Protein AF-A0A2X2IQS7-F1 (afdb_monomer_lite)

Organism: Shigella dysenteriae (NCBI:txid622)

Foldseek 3Di:
DFDLVVLLVVLVVCVVVVAAAEDAFEEDEPQFDADVPRPTTHYLVCLVVSVVSSVPRHRYDHQYYEYPQQWDQDPVVLDIDGTVSVVSRLVSQVVCVVVVHHHNASEHEDPDAPVCVVVCVVSVGDHYDDDCNCQPLGPSCPVVPGPRGHNDDDDWDFDDDDPFKTKTADPPDDPPSPQFKDWDADPVVRDTDIWTWDDDDPPDDCRITIIHGDDD

Sequence (216 aa):
MFTLDKAREVSAAAVKAGRIQSVLLKVYSDDDFLYPGQESGFALKVLPEIVAEIQNLPRLHLAGLTHFPCLLWDEAAGKVLPTPNLHSLVQARDQLAKSGIAIEQLNAPSATSCTSLPLLAQYGVTHAEPGHALTGTIPANQQGDQPERIAMLWLSEISHHFRGDSYCYGGGYYRRGHAQHALVFTPENQKITETNLKTVDDSSIDYTLRWQASFR

Radius of gyration: 23.26 Å; chains: 1; bounding box: 55×35×66 Å

Structure (mmCIF, N/CA/C/O backbone):
data_AF-A0A2X2IQS7-F1
#
_entry.id   AF-A0A2X2IQS7-F1
#
loop_
_atom_site.group_PDB
_atom_site.id
_atom_site.type_symbol
_atom_site.label_atom_id
_atom_site.label_alt_id
_atom_site.label_comp_id
_atom_site.label_asym_id
_atom_site.label_entity_id
_atom_site.label_seq_id
_atom_site.pdbx_PDB_ins_code
_atom_site.Cartn_x
_atom_site.Cartn_y
_atom_site.Cartn_z
_atom_site.occupancy
_atom_site.B_iso_or_equiv
_atom_site.auth_seq_id
_atom_site.auth_comp_id
_atom_site.auth_asym_id
_atom_site.auth_atom_id
_atom_site.pdbx_PDB_model_num
ATOM 1 N N . MET A 1 1 ? -5.939 -7.578 12.664 1.00 95.62 1 MET A N 1
ATOM 2 C CA . MET A 1 1 ? -6.922 -8.676 12.724 1.00 95.62 1 MET A CA 1
ATOM 3 C C . MET A 1 1 ? -7.964 -8.454 11.657 1.00 95.62 1 MET A C 1
ATOM 5 O O . MET A 1 1 ? -8.395 -7.318 11.485 1.00 95.62 1 MET A O 1
ATOM 9 N N . PHE A 1 2 ? -8.313 -9.518 10.933 1.00 97.94 2 PHE A N 1
ATOM 10 C CA . PHE A 1 2 ? -9.314 -9.481 9.859 1.00 97.94 2 PHE A CA 1
ATOM 11 C C . PHE A 1 2 ? -10.606 -10.217 10.235 1.00 97.94 2 PHE A C 1
ATOM 13 O O . PHE A 1 2 ? -11.627 -10.000 9.599 1.00 97.94 2 PHE A O 1
ATOM 20 N N . THR A 1 3 ? -10.567 -11.082 11.255 1.00 98.56 3 THR A N 1
ATOM 21 C CA . THR A 1 3 ? -11.715 -11.854 11.749 1.00 98.56 3 THR A CA 1
ATOM 22 C C . THR A 1 3 ? -11.665 -11.976 13.274 1.00 98.56 3 THR A C 1
ATOM 24 O O . THR A 1 3 ? -10.589 -11.861 13.875 1.00 98.56 3 THR A O 1
ATOM 27 N N . LEU A 1 4 ? -12.819 -12.223 13.907 1.00 98.62 4 LEU A N 1
ATOM 28 C CA . LEU A 1 4 ? -12.891 -12.491 15.350 1.00 98.62 4 LEU A CA 1
ATOM 29 C C . LEU A 1 4 ? -12.237 -13.824 15.722 1.00 98.62 4 LEU A C 1
ATOM 31 O O . LEU A 1 4 ? -11.594 -13.908 16.763 1.00 98.62 4 LEU A O 1
ATOM 35 N N . ASP A 1 5 ? -12.323 -14.842 14.866 1.00 98.62 5 ASP A N 1
ATOM 36 C CA . ASP A 1 5 ? -11.678 -16.133 15.131 1.00 98.62 5 ASP A CA 1
ATOM 37 C C . ASP A 1 5 ? -10.160 -15.989 15.229 1.00 98.62 5 ASP A C 1
ATOM 39 O O . ASP A 1 5 ? -9.553 -16.471 16.185 1.00 98.62 5 ASP A O 1
ATOM 43 N N . LYS A 1 6 ? -9.544 -15.203 14.334 1.00 98.69 6 LYS A N 1
ATOM 44 C CA . LYS A 1 6 ? -8.111 -14.911 14.440 1.00 98.69 6 LYS A CA 1
ATOM 45 C C . LYS A 1 6 ? -7.781 -14.130 15.713 1.00 98.69 6 LYS A C 1
ATOM 47 O O . LYS A 1 6 ? -6.750 -14.380 16.330 1.00 98.69 6 LYS A O 1
ATOM 52 N N . ALA A 1 7 ? -8.648 -13.206 16.131 1.00 98.75 7 ALA A N 1
ATOM 53 C CA . ALA A 1 7 ? -8.461 -12.495 17.392 1.00 98.75 7 ALA A CA 1
ATOM 54 C C . ALA A 1 7 ? -8.532 -13.443 18.604 1.00 98.75 7 ALA A C 1
ATOM 56 O O . ALA A 1 7 ? -7.692 -13.344 19.496 1.00 98.75 7 ALA A O 1
ATOM 57 N N . ARG A 1 8 ? -9.460 -14.411 18.613 1.00 98.75 8 ARG A N 1
ATOM 58 C CA . ARG A 1 8 ? -9.562 -15.454 19.652 1.00 98.75 8 ARG A CA 1
ATOM 59 C C . ARG A 1 8 ? -8.312 -16.330 19.710 1.00 98.75 8 ARG A C 1
ATOM 61 O O . ARG A 1 8 ? -7.809 -16.586 20.801 1.00 98.75 8 ARG A O 1
ATOM 68 N N . GLU A 1 9 ? -7.768 -16.735 18.562 1.00 98.81 9 GLU A N 1
ATOM 69 C CA . GLU A 1 9 ? -6.502 -17.480 18.503 1.00 98.81 9 GLU A CA 1
ATOM 70 C C . GLU A 1 9 ? -5.340 -16.686 19.120 1.00 98.81 9 GLU A C 1
ATOM 72 O O . GLU A 1 9 ? -4.581 -17.214 19.935 1.00 98.81 9 GLU A O 1
ATOM 77 N N . VAL A 1 10 ? -5.219 -15.400 18.769 1.00 98.75 10 VAL A N 1
ATOM 78 C CA . VAL A 1 10 ? -4.169 -14.521 19.306 1.00 98.75 10 VAL A CA 1
ATOM 79 C C . VAL A 1 10 ? -4.360 -14.288 20.803 1.00 98.75 10 VAL A C 1
ATOM 81 O O . VAL A 1 10 ? -3.386 -14.331 21.550 1.00 98.75 10 VAL A O 1
ATOM 84 N N . SER A 1 11 ? -5.600 -14.105 21.258 1.00 98.88 11 SER A N 1
ATOM 85 C CA . SER A 1 11 ? -5.942 -13.999 22.680 1.00 98.88 11 SER A CA 1
ATOM 86 C C . SER A 1 11 ? -5.515 -15.255 23.445 1.00 98.88 11 SER A C 1
ATOM 88 O O . SER A 1 11 ? -4.790 -15.155 24.435 1.00 98.88 11 SER A O 1
ATOM 90 N N . ALA A 1 12 ? -5.861 -16.448 22.950 1.00 98.81 12 ALA A N 1
ATOM 91 C CA . ALA A 1 12 ? -5.471 -17.715 23.566 1.00 98.81 12 ALA A CA 1
ATOM 92 C C . ALA A 1 12 ? -3.942 -17.888 23.627 1.00 98.81 12 ALA A C 1
ATOM 94 O O . ALA A 1 12 ? -3.397 -18.297 24.658 1.00 98.81 12 ALA A O 1
ATOM 95 N N . ALA A 1 13 ? -3.232 -17.526 22.554 1.00 98.81 13 ALA A N 1
ATOM 96 C CA . ALA A 1 13 ? -1.772 -17.548 22.524 1.00 98.81 13 ALA A CA 1
ATOM 97 C C . ALA A 1 13 ? -1.157 -16.550 23.524 1.00 98.81 13 ALA A C 1
ATOM 99 O O . ALA A 1 13 ? -0.227 -16.905 24.251 1.00 98.81 13 ALA A O 1
ATOM 100 N N . ALA A 1 14 ? -1.700 -15.333 23.613 1.00 98.81 14 ALA A N 1
ATOM 101 C CA . ALA A 1 14 ? -1.258 -14.302 24.550 1.00 98.81 14 ALA A CA 1
ATOM 102 C C . ALA A 1 14 ? -1.483 -14.721 26.012 1.00 98.81 14 ALA A C 1
ATOM 104 O O . ALA A 1 14 ? -0.590 -14.552 26.844 1.00 98.81 14 ALA A O 1
ATOM 105 N N . VAL A 1 15 ? -2.623 -15.356 26.312 1.00 98.81 15 VAL A N 1
ATOM 106 C CA . VAL A 1 15 ? -2.909 -15.967 27.621 1.00 98.81 15 VAL A CA 1
ATOM 107 C C . VAL A 1 15 ? -1.868 -17.028 27.963 1.00 98.81 15 VAL A C 1
ATOM 109 O O . VAL A 1 15 ? -1.257 -16.949 29.028 1.00 98.81 15 VAL A O 1
ATOM 112 N N . LYS A 1 16 ? -1.610 -17.979 27.056 1.00 98.75 16 LYS A N 1
ATOM 113 C CA . LYS A 1 16 ? -0.620 -19.046 27.272 1.00 98.75 16 LYS A CA 1
ATOM 114 C C . LYS A 1 16 ? 0.795 -18.496 27.483 1.00 98.75 16 LYS A C 1
ATOM 116 O O . LYS A 1 16 ? 1.552 -19.049 28.274 1.00 98.75 16 LYS A O 1
ATOM 121 N N . ALA A 1 17 ? 1.145 -17.416 26.789 1.00 98.69 17 ALA A N 1
ATOM 122 C CA . ALA A 1 17 ? 2.445 -16.761 26.902 1.00 98.69 17 ALA A CA 1
ATOM 123 C C . ALA A 1 17 ? 2.551 -15.785 28.091 1.00 98.69 17 ALA A C 1
ATOM 125 O O . ALA A 1 17 ? 3.628 -15.242 28.326 1.00 98.69 17 ALA A O 1
ATOM 126 N N . GLY A 1 18 ? 1.457 -15.518 28.815 1.00 98.50 18 GLY A N 1
ATOM 127 C CA . GLY A 1 18 ? 1.433 -14.540 29.905 1.00 98.50 18 GLY A CA 1
ATOM 128 C C . GLY A 1 18 ? 1.670 -13.093 29.448 1.00 98.50 18 GLY A C 1
ATOM 129 O O . GLY A 1 18 ? 2.214 -12.295 30.208 1.00 98.50 18 GLY A O 1
ATOM 130 N N . ARG A 1 19 ? 1.292 -12.742 28.211 1.00 98.62 19 ARG A N 1
ATOM 131 C CA . ARG A 1 19 ? 1.508 -11.410 27.609 1.00 98.62 19 ARG A CA 1
ATOM 132 C C . ARG A 1 19 ? 0.183 -10.721 27.311 1.00 98.62 19 ARG A C 1
ATOM 134 O O . ARG A 1 19 ? -0.836 -11.387 27.212 1.00 98.62 19 ARG A O 1
ATOM 141 N N . ILE A 1 20 ? 0.205 -9.400 27.137 1.00 98.75 20 ILE A N 1
ATOM 142 C CA . ILE A 1 20 ? -0.883 -8.650 26.494 1.00 98.75 20 ILE A CA 1
ATOM 143 C C . ILE A 1 20 ? -0.424 -8.317 25.075 1.00 98.75 20 ILE A C 1
ATOM 145 O O . ILE A 1 20 ? 0.673 -7.786 24.899 1.00 98.75 20 ILE A O 1
ATOM 149 N N . GLN A 1 21 ? -1.232 -8.655 24.073 1.00 98.81 21 GLN A N 1
ATOM 150 C CA . GLN A 1 21 ? -0.926 -8.399 22.669 1.00 98.81 21 GLN A CA 1
ATOM 151 C C . GLN A 1 21 ? -1.740 -7.211 22.157 1.00 98.81 21 GLN A C 1
ATOM 153 O O . GLN A 1 21 ? -2.967 -7.279 22.072 1.00 98.81 21 GLN A O 1
ATOM 158 N N . SER A 1 22 ? -1.046 -6.147 21.755 1.00 98.75 22 SER A N 1
ATOM 159 C CA . SER A 1 22 ? -1.656 -5.048 21.007 1.00 98.75 22 SER A CA 1
ATOM 160 C C . SER A 1 22 ? -2.063 -5.514 19.612 1.00 98.75 22 SER A C 1
ATOM 162 O O . SER A 1 22 ? -1.281 -6.172 18.920 1.00 98.75 22 SER A O 1
ATOM 164 N N . VAL A 1 23 ? -3.277 -5.175 19.187 1.00 98.75 23 VAL A N 1
ATOM 165 C CA . VAL A 1 23 ? -3.817 -5.530 17.873 1.00 98.75 23 VAL A CA 1
ATOM 166 C C . VAL A 1 23 ? -4.381 -4.305 17.165 1.00 98.75 23 VAL A C 1
ATOM 168 O O . VAL A 1 23 ? -4.954 -3.416 17.793 1.00 98.75 23 VAL A O 1
ATOM 171 N N . LEU A 1 24 ? -4.244 -4.291 15.839 1.00 98.88 24 LEU A N 1
ATOM 172 C CA . LEU A 1 24 ? -4.975 -3.381 14.960 1.00 98.88 24 LEU A CA 1
ATOM 173 C C . LEU A 1 24 ? -6.136 -4.121 14.301 1.00 98.88 24 LEU A C 1
ATOM 175 O O . LEU A 1 24 ? -6.014 -5.317 14.014 1.00 98.88 24 LEU A O 1
ATOM 179 N N . LEU A 1 25 ? -7.231 -3.430 14.005 1.00 98.81 25 LEU A N 1
ATOM 180 C CA . LEU A 1 25 ? -8.319 -3.962 13.182 1.00 98.81 25 LEU A CA 1
ATOM 181 C C . LEU A 1 25 ? -8.191 -3.426 11.758 1.00 98.81 25 LEU A C 1
ATOM 183 O O . LEU A 1 25 ? -7.969 -2.232 11.566 1.00 98.81 25 LEU A O 1
ATOM 187 N N . LYS A 1 26 ? -8.326 -4.308 10.762 1.00 98.81 26 LYS A N 1
ATOM 188 C CA . LYS A 1 26 ? -8.484 -3.864 9.374 1.00 98.81 26 LYS A CA 1
ATOM 189 C C . LYS A 1 26 ? -9.956 -3.591 9.128 1.00 98.81 26 LYS A C 1
ATOM 191 O O . LYS A 1 26 ? -10.778 -4.455 9.429 1.00 98.81 26 LYS A O 1
ATOM 196 N N . VAL A 1 27 ? -10.270 -2.417 8.604 1.00 98.75 27 VAL A N 1
ATOM 197 C CA . VAL A 1 27 ? -11.644 -1.997 8.301 1.00 98.75 27 VAL A CA 1
ATOM 198 C C . VAL A 1 27 ? -11.833 -1.860 6.799 1.00 98.75 27 VAL A C 1
ATOM 200 O O . VAL A 1 27 ? -10.848 -1.729 6.081 1.00 98.75 27 VAL A O 1
ATOM 203 N N . TYR A 1 28 ? -13.076 -1.900 6.331 1.00 98.75 28 TYR A N 1
ATOM 204 C CA . TYR A 1 28 ? -13.417 -1.528 4.959 1.00 98.75 28 TYR A CA 1
ATOM 205 C C . TYR A 1 28 ? -14.852 -0.991 4.854 1.00 98.75 28 TYR A C 1
ATOM 207 O O . TYR A 1 28 ? -15.696 -1.260 5.717 1.00 98.75 28 TYR A O 1
ATOM 215 N N . SER A 1 29 ? -15.127 -0.262 3.778 1.00 98.25 29 SER A N 1
ATOM 216 C CA . SER A 1 29 ? -16.464 0.090 3.291 1.00 98.25 29 SER A CA 1
ATOM 217 C C . SER A 1 29 ? -16.674 -0.417 1.855 1.00 98.25 29 SER A C 1
ATOM 219 O O . SER A 1 29 ? -15.727 -0.872 1.213 1.00 98.25 29 SER A O 1
ATOM 221 N N . ASP A 1 30 ? -17.913 -0.377 1.360 1.00 97.00 30 ASP A N 1
ATOM 222 C CA . ASP A 1 30 ? -18.266 -0.921 0.038 1.00 97.00 30 ASP A CA 1
ATOM 223 C C . ASP A 1 30 ? -17.680 -0.092 -1.130 1.00 97.00 30 ASP A C 1
ATOM 225 O O . ASP A 1 30 ? -17.485 -0.629 -2.218 1.00 97.00 30 ASP A O 1
ATOM 229 N N . ASP A 1 31 ? -17.346 1.183 -0.894 1.00 96.88 31 ASP A N 1
ATOM 230 C CA . ASP A 1 31 ? -16.778 2.104 -1.895 1.00 96.88 31 ASP A CA 1
ATOM 231 C C . ASP A 1 31 ? -15.233 2.110 -1.904 1.00 96.88 31 ASP A C 1
ATOM 233 O O . ASP A 1 31 ? -14.602 2.843 -2.673 1.00 96.88 31 ASP A O 1
ATOM 237 N N . ASP A 1 32 ? -14.603 1.310 -1.038 1.00 98.69 32 ASP A N 1
ATOM 238 C CA . ASP A 1 32 ? -13.149 1.226 -0.932 1.00 98.69 32 ASP A CA 1
ATOM 239 C C . ASP A 1 32 ? -12.516 0.509 -2.131 1.00 98.69 32 ASP A C 1
ATOM 241 O O . ASP A 1 32 ? -13.073 -0.405 -2.742 1.00 98.69 32 ASP A O 1
ATOM 245 N N . PHE A 1 33 ? -11.260 0.850 -2.420 1.00 98.44 33 PHE A N 1
ATOM 246 C CA . PHE A 1 33 ? -10.458 0.088 -3.366 1.00 98.44 33 PHE A CA 1
ATOM 247 C C . PHE A 1 33 ? -10.012 -1.228 -2.724 1.00 98.44 33 PHE A C 1
ATOM 249 O O . PHE A 1 33 ? -9.114 -1.252 -1.879 1.00 98.44 33 PHE A O 1
ATOM 256 N N . LEU A 1 34 ? -10.630 -2.330 -3.148 1.00 97.94 34 LEU A N 1
ATOM 257 C CA . LEU A 1 34 ? -10.315 -3.688 -2.704 1.00 97.94 34 LEU A CA 1
ATOM 258 C C . LEU A 1 34 ? -9.691 -4.476 -3.860 1.00 97.94 34 LEU A C 1
ATOM 260 O O . LEU A 1 34 ? -10.375 -4.910 -4.784 1.00 97.94 34 LEU A O 1
ATOM 264 N N . TYR A 1 35 ? -8.366 -4.627 -3.836 1.00 96.12 35 TYR A N 1
ATOM 265 C CA . TYR A 1 35 ? -7.652 -5.381 -4.867 1.00 96.12 35 TYR A CA 1
ATOM 266 C C . TYR A 1 35 ? -7.779 -6.897 -4.670 1.00 96.12 35 TYR A C 1
ATOM 268 O O . TYR A 1 35 ? -7.860 -7.342 -3.524 1.00 96.12 35 TYR A O 1
ATOM 276 N N . PRO A 1 36 ? -7.674 -7.692 -5.756 1.00 97.62 36 PRO A N 1
ATOM 277 C CA . PRO A 1 36 ? -7.588 -9.144 -5.663 1.00 97.62 36 PRO A CA 1
ATOM 278 C C . PRO A 1 36 ? -6.509 -9.611 -4.682 1.00 97.62 36 PRO A C 1
ATOM 280 O O . PRO A 1 36 ? -5.345 -9.215 -4.787 1.00 97.62 36 PRO A O 1
ATOM 283 N N . GLY A 1 37 ? -6.904 -10.459 -3.732 1.00 96.94 37 GLY A N 1
ATOM 284 C CA . GLY A 1 37 ? -6.051 -10.971 -2.657 1.00 96.94 37 GLY A CA 1
ATOM 285 C C . GLY A 1 37 ? -5.966 -10.059 -1.428 1.00 96.94 37 GLY A C 1
ATOM 286 O O . GLY A 1 37 ? -5.210 -10.355 -0.502 1.00 96.94 37 GLY A O 1
ATOM 287 N N . GLN A 1 38 ? -6.712 -8.951 -1.400 1.00 97.00 38 GLN A N 1
ATOM 288 C CA . GLN A 1 38 ? -6.728 -7.983 -0.299 1.00 97.00 38 GLN A CA 1
ATOM 289 C C . GLN A 1 38 ? -8.130 -7.750 0.285 1.00 97.00 38 GLN A C 1
ATOM 291 O O . GLN A 1 38 ? -8.254 -6.988 1.251 1.00 97.00 38 GLN A O 1
ATOM 296 N N . GLU A 1 39 ? -9.156 -8.433 -0.231 1.00 97.94 39 GLU A N 1
ATOM 297 C CA . GLU A 1 39 ? -10.549 -8.411 0.226 1.00 97.94 39 GLU A CA 1
ATOM 298 C C . GLU A 1 39 ? -10.654 -8.971 1.652 1.00 97.94 39 GLU A C 1
ATOM 300 O O . GLU A 1 39 ? -10.711 -10.178 1.885 1.00 97.94 39 GLU A O 1
ATOM 305 N N . SER A 1 40 ? -10.578 -8.089 2.648 1.00 98.00 40 SER A N 1
ATOM 306 C CA . SER A 1 40 ? -10.400 -8.495 4.044 1.00 98.00 40 SER A CA 1
ATOM 307 C C . SER A 1 40 ? -10.696 -7.362 5.018 1.00 98.00 40 SER A C 1
ATOM 309 O O . SER A 1 40 ? -10.576 -6.186 4.680 1.00 98.00 40 SER A O 1
ATOM 311 N N . GLY A 1 41 ? -10.987 -7.734 6.263 1.00 98.31 41 GLY A N 1
ATOM 312 C CA . GLY A 1 41 ? -11.257 -6.803 7.352 1.00 98.31 41 GLY A CA 1
ATOM 313 C C . GLY A 1 41 ? -12.702 -6.873 7.826 1.00 98.31 41 GLY A C 1
ATOM 314 O O . GLY A 1 41 ? -13.465 -7.758 7.441 1.00 98.31 41 GLY A O 1
ATOM 315 N N . PHE A 1 42 ? -13.066 -5.924 8.677 1.00 98.75 42 PHE A N 1
ATOM 316 C CA . PHE A 1 42 ? -14.409 -5.768 9.213 1.00 98.75 42 PHE A CA 1
ATOM 317 C C . PHE A 1 42 ? -15.123 -4.628 8.494 1.00 98.75 42 PHE A C 1
ATOM 319 O O . PHE A 1 42 ? -14.574 -3.533 8.367 1.00 98.75 42 PHE A O 1
ATOM 326 N N . ALA A 1 43 ? -16.353 -4.878 8.046 1.00 98.44 43 ALA A N 1
ATOM 327 C CA . ALA A 1 43 ? -17.159 -3.835 7.432 1.00 98.44 43 ALA A CA 1
ATOM 328 C C . ALA A 1 43 ? -17.446 -2.733 8.458 1.00 98.44 43 ALA A C 1
ATOM 330 O O . ALA A 1 43 ? -17.817 -3.022 9.598 1.00 98.44 43 ALA A O 1
ATOM 331 N N . LEU A 1 44 ? -17.337 -1.473 8.042 1.00 97.88 44 LEU A N 1
ATOM 332 C CA . LEU A 1 44 ? -17.494 -0.317 8.925 1.00 97.88 44 LEU A CA 1
ATOM 333 C C . LEU A 1 44 ? -18.832 -0.318 9.687 1.00 97.88 44 LEU A C 1
ATOM 335 O O . LEU A 1 44 ? -18.891 0.024 10.865 1.00 97.88 44 LEU A O 1
ATOM 339 N N . LYS A 1 45 ? -19.897 -0.795 9.032 1.00 97.25 45 LYS A N 1
ATOM 340 C CA . LYS A 1 45 ? -21.253 -0.909 9.593 1.00 97.25 45 LYS A CA 1
ATOM 341 C C . LYS A 1 45 ? -21.377 -1.819 10.821 1.00 97.25 45 LYS A C 1
ATOM 343 O O . LYS A 1 45 ? -22.326 -1.636 11.569 1.00 97.25 45 LYS A O 1
ATOM 348 N N . VAL A 1 46 ? -20.457 -2.770 11.018 1.00 97.31 46 VAL A N 1
ATOM 349 C CA . VAL A 1 46 ? -20.444 -3.681 12.184 1.00 97.31 46 VAL A CA 1
ATOM 350 C C . VAL A 1 46 ? -19.256 -3.433 13.119 1.00 97.31 46 VAL A C 1
ATOM 352 O O . VAL A 1 46 ? -18.949 -4.239 13.995 1.00 97.31 46 VAL A O 1
ATOM 355 N N . LEU A 1 47 ? -18.508 -2.347 12.907 1.00 98.00 47 LEU A N 1
ATOM 356 C CA . LEU A 1 47 ? -17.305 -2.068 13.684 1.00 98.00 47 LEU A CA 1
ATOM 357 C C . LEU A 1 47 ? -17.565 -1.949 15.202 1.00 98.00 47 LEU A C 1
ATOM 359 O O . LEU A 1 47 ? -16.743 -2.476 15.956 1.00 98.00 47 LEU A O 1
ATOM 363 N N . PRO A 1 48 ? -18.662 -1.322 15.683 1.00 97.12 48 PRO A N 1
ATOM 364 C CA . PRO A 1 48 ? -18.945 -1.246 17.117 1.00 97.12 48 PRO A CA 1
ATOM 365 C C . PRO A 1 48 ? -19.080 -2.620 17.782 1.00 97.12 48 PRO A C 1
ATOM 367 O O . PRO A 1 48 ? -18.489 -2.845 18.838 1.00 97.12 48 PRO A O 1
ATOM 370 N N . GLU A 1 49 ? -19.800 -3.556 17.155 1.00 97.94 49 GLU A N 1
ATOM 371 C CA . GLU A 1 49 ? -19.976 -4.915 17.673 1.00 97.94 49 GLU A CA 1
ATOM 372 C C . GLU A 1 49 ? -18.641 -5.664 17.714 1.00 97.94 49 GLU A C 1
ATOM 374 O O . GLU A 1 49 ? -18.306 -6.307 18.709 1.00 97.94 49 GLU A O 1
ATOM 379 N N . ILE A 1 50 ? -17.840 -5.531 16.654 1.00 98.44 50 ILE A N 1
ATOM 380 C CA . ILE A 1 50 ? -16.515 -6.152 16.583 1.00 98.44 50 ILE A CA 1
ATOM 381 C C . ILE A 1 50 ? -15.595 -5.613 17.677 1.00 98.44 50 ILE A C 1
ATOM 383 O O . ILE A 1 50 ? -14.888 -6.386 18.321 1.00 98.44 50 ILE A O 1
ATOM 387 N N . VAL A 1 51 ? -15.583 -4.302 17.910 1.00 98.31 51 VAL A N 1
ATOM 388 C CA . VAL A 1 51 ? -14.731 -3.706 18.943 1.00 98.31 51 VAL A CA 1
ATOM 389 C C . VAL A 1 51 ? -15.137 -4.171 20.341 1.00 98.31 51 VAL A C 1
ATOM 391 O O . VAL A 1 51 ? -14.252 -4.506 21.130 1.00 98.31 51 VAL A O 1
ATOM 394 N N . ALA A 1 52 ? -16.438 -4.277 20.628 1.00 98.00 52 ALA A N 1
ATOM 395 C CA . ALA A 1 52 ? -16.923 -4.813 21.899 1.00 98.00 52 ALA A CA 1
ATOM 396 C C . ALA A 1 52 ? -16.455 -6.264 22.129 1.00 98.00 52 ALA A C 1
ATOM 398 O O . ALA A 1 52 ? -15.963 -6.599 23.207 1.00 98.00 52 ALA A O 1
ATOM 399 N N . GLU A 1 53 ? -16.528 -7.115 21.101 1.00 98.38 53 GLU A N 1
ATOM 400 C CA . GLU A 1 53 ? -15.996 -8.484 21.145 1.00 98.38 53 GLU A CA 1
ATOM 401 C C . GLU A 1 53 ? -14.482 -8.502 21.408 1.00 98.38 53 GLU A C 1
ATOM 403 O O . GLU A 1 53 ? -14.007 -9.244 22.266 1.00 98.38 53 GLU A O 1
ATOM 408 N N . ILE A 1 54 ? -13.711 -7.649 20.724 1.00 98.38 54 ILE A N 1
ATOM 409 C CA . ILE A 1 54 ? -12.253 -7.559 20.901 1.00 98.38 54 ILE A CA 1
ATOM 410 C C . ILE A 1 54 ? -11.880 -7.116 22.319 1.00 98.38 54 ILE A C 1
ATOM 412 O O . ILE A 1 54 ? -10.953 -7.680 22.900 1.00 98.38 54 ILE A O 1
ATOM 416 N N . GLN A 1 55 ? -12.589 -6.139 22.887 1.00 97.38 55 GLN A N 1
ATOM 417 C CA . GLN A 1 55 ? -12.339 -5.647 24.246 1.00 97.38 55 GLN A CA 1
ATOM 418 C C . GLN A 1 55 ? -12.665 -6.689 25.326 1.00 97.38 55 GLN A C 1
ATOM 420 O O . GLN A 1 55 ? -12.052 -6.671 26.393 1.00 97.38 55 GLN A O 1
ATOM 425 N N . ASN A 1 56 ? -13.578 -7.623 25.045 1.00 98.31 56 ASN A N 1
ATOM 426 C CA . ASN A 1 56 ? -13.916 -8.722 25.949 1.00 98.31 56 ASN A CA 1
ATOM 427 C C . ASN A 1 56 ? -12.923 -9.895 25.889 1.00 98.31 56 ASN A C 1
ATOM 429 O O . ASN A 1 56 ? -12.927 -10.749 26.780 1.00 98.31 56 ASN A O 1
ATOM 433 N N . LEU A 1 57 ? -12.064 -9.967 24.866 1.00 98.62 57 LEU A N 1
ATOM 434 C CA . LEU A 1 57 ? -11.067 -11.029 24.772 1.00 98.62 57 LEU A CA 1
ATOM 435 C C . LEU A 1 57 ? -9.922 -10.793 25.767 1.00 98.62 57 LEU A C 1
ATOM 437 O O . LEU A 1 57 ? -9.286 -9.734 25.756 1.00 98.62 57 LEU A O 1
ATOM 441 N N . PRO A 1 58 ? -9.584 -11.789 26.607 1.00 98.50 58 PRO A N 1
ATOM 442 C CA . PRO A 1 58 ? -8.520 -11.626 27.579 1.00 98.50 58 PRO A CA 1
ATOM 443 C C . PRO A 1 58 ? -7.189 -11.391 26.869 1.00 98.50 58 PRO A C 1
ATOM 445 O O . PRO A 1 58 ? -6.897 -11.987 25.831 1.00 98.50 58 PRO A O 1
ATOM 448 N N . ARG A 1 59 ? -6.341 -10.559 27.476 1.00 98.44 59 ARG A N 1
ATOM 449 C CA . ARG A 1 59 ? -4.962 -10.320 27.023 1.00 98.44 59 ARG A CA 1
ATOM 450 C C . ARG A 1 59 ? -4.828 -9.724 25.615 1.00 98.44 59 ARG A C 1
ATOM 452 O O . ARG A 1 59 ? -3.721 -9.720 25.078 1.00 98.44 59 ARG A O 1
ATOM 459 N N . LEU A 1 60 ? -5.895 -9.170 25.045 1.00 98.56 60 LEU A N 1
ATOM 460 C CA . LEU A 1 60 ? -5.791 -8.287 23.888 1.00 98.56 60 LEU A CA 1
ATOM 461 C C . LEU A 1 60 ? -5.860 -6.828 24.320 1.00 98.56 60 LEU A C 1
ATOM 463 O O . LEU A 1 60 ? -6.537 -6.474 25.280 1.00 98.56 60 LEU A O 1
ATOM 467 N N . HIS A 1 61 ? -5.147 -5.987 23.583 1.00 98.50 61 HIS A N 1
ATOM 468 C CA . HIS A 1 61 ? -5.229 -4.541 23.687 1.00 98.50 61 HIS A CA 1
ATOM 469 C C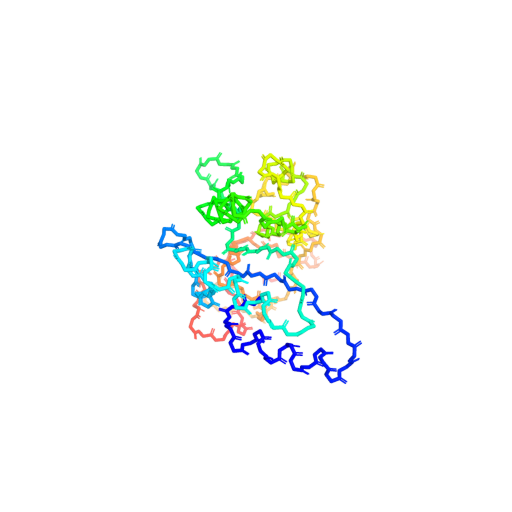 . HIS A 1 61 ? -5.556 -3.972 22.304 1.00 98.50 61 HIS A C 1
ATOM 471 O O . HIS A 1 61 ? -4.804 -4.183 21.351 1.00 98.50 61 HIS A O 1
ATOM 477 N N . LEU A 1 62 ? -6.694 -3.291 22.163 1.00 98.56 62 LEU A N 1
ATOM 478 C CA . LEU A 1 62 ? -7.064 -2.641 20.908 1.00 98.56 62 LEU A CA 1
ATOM 479 C C . LEU A 1 62 ? -6.229 -1.366 20.735 1.00 98.56 62 LEU A C 1
ATOM 481 O O . LEU A 1 62 ? -6.583 -0.319 21.259 1.00 98.56 62 LEU A O 1
ATOM 485 N N . ALA A 1 63 ? -5.132 -1.460 19.986 1.00 98.69 63 ALA A N 1
ATOM 486 C CA . ALA A 1 63 ? -4.232 -0.328 19.768 1.00 98.69 63 ALA A CA 1
ATOM 487 C C . ALA A 1 63 ? -4.735 0.621 18.671 1.00 98.69 63 ALA A C 1
ATOM 489 O O . ALA A 1 63 ? -4.435 1.813 18.701 1.00 98.69 63 ALA A O 1
ATOM 490 N N . GLY A 1 64 ? -5.506 0.114 17.704 1.00 98.75 64 GLY A N 1
ATOM 491 C CA . GLY A 1 64 ? -6.144 0.960 16.704 1.00 98.75 64 GLY A CA 1
ATOM 492 C C . GLY A 1 64 ? -6.497 0.263 15.401 1.00 98.75 64 GLY A C 1
ATOM 493 O O . GLY A 1 64 ? -6.979 -0.871 15.407 1.00 98.75 64 GLY A O 1
ATOM 494 N N . LEU A 1 65 ? -6.310 0.964 14.284 1.00 98.88 65 LEU A N 1
ATOM 495 C CA . LEU A 1 65 ? -6.869 0.599 12.983 1.00 98.88 65 LEU A CA 1
ATOM 496 C C . LEU A 1 65 ? -5.814 0.662 11.872 1.00 98.88 65 LEU A C 1
ATOM 498 O O . LEU A 1 65 ? -4.841 1.410 11.966 1.00 98.88 65 LEU A O 1
ATOM 502 N N . THR A 1 66 ? -6.036 -0.106 10.806 1.00 98.94 66 THR A N 1
ATOM 503 C CA . THR A 1 66 ? -5.253 -0.037 9.563 1.00 98.94 66 THR A CA 1
ATOM 504 C C . THR A 1 66 ? -6.130 -0.290 8.338 1.00 98.94 66 THR A C 1
ATOM 506 O O . THR A 1 66 ? -7.200 -0.896 8.449 1.00 98.94 66 THR A O 1
ATOM 509 N N . HIS A 1 67 ? -5.680 0.156 7.166 1.00 98.81 67 HIS A N 1
ATOM 510 C CA . HIS A 1 67 ? -6.272 -0.194 5.875 1.00 98.81 67 HIS A CA 1
ATOM 511 C C . HIS A 1 67 ? -5.253 -0.043 4.739 1.00 98.81 67 HIS A C 1
ATOM 513 O O . HIS A 1 67 ? -4.208 0.575 4.907 1.00 98.81 67 HIS A O 1
ATOM 519 N N . PHE A 1 68 ? -5.539 -0.602 3.567 1.00 98.81 68 PHE A N 1
ATOM 520 C CA . PHE A 1 68 ? -4.680 -0.493 2.391 1.00 98.81 68 PHE A CA 1
ATOM 521 C C . PHE A 1 68 ? -5.521 -0.514 1.104 1.00 98.81 68 PHE A C 1
ATOM 523 O O . PHE A 1 68 ? -6.462 -1.308 1.044 1.00 98.81 68 PHE A O 1
ATOM 530 N N . PRO A 1 69 ? -5.152 0.260 0.064 1.00 98.75 69 PRO A N 1
ATOM 531 C CA . PRO A 1 69 ? -4.121 1.306 0.056 1.00 98.75 69 PRO A CA 1
ATOM 532 C C . PRO A 1 69 ? -4.677 2.630 0.593 1.00 98.75 69 PRO A C 1
ATOM 534 O O . PRO A 1 69 ? -5.714 3.071 0.116 1.00 98.75 69 PRO A O 1
ATOM 537 N N . CYS A 1 70 ? -4.012 3.302 1.540 1.00 98.88 70 CYS A N 1
ATOM 538 C CA . CYS A 1 70 ? -4.502 4.590 2.065 1.00 98.88 70 CYS A CA 1
ATOM 539 C C . CYS A 1 70 ? -4.176 5.784 1.153 1.00 98.88 70 CYS A C 1
ATOM 541 O O . CYS A 1 70 ? -4.913 6.767 1.120 1.00 98.88 70 CYS A O 1
ATOM 543 N N . LEU A 1 71 ? -3.090 5.695 0.389 1.00 98.88 71 LEU A N 1
ATOM 544 C CA . LEU A 1 71 ? -2.725 6.667 -0.637 1.00 98.88 71 LEU A CA 1
ATOM 545 C C . LEU A 1 71 ? -2.404 5.957 -1.956 1.00 98.88 71 LEU A C 1
ATOM 547 O O . LEU A 1 71 ? -1.889 4.832 -1.955 1.00 98.88 71 LEU A O 1
ATOM 551 N N . LEU A 1 72 ? -2.650 6.636 -3.076 1.00 98.69 72 LEU A N 1
ATOM 552 C CA . LEU A 1 72 ? -2.283 6.183 -4.420 1.00 98.69 72 LEU A CA 1
ATOM 553 C C . LEU A 1 72 ? -1.747 7.334 -5.267 1.00 98.69 72 LEU A C 1
ATOM 555 O O . LEU A 1 72 ? -2.143 8.482 -5.096 1.00 98.69 72 LEU A O 1
ATOM 559 N N . TRP A 1 73 ? -0.846 7.009 -6.190 1.00 98.50 73 TRP A N 1
ATOM 560 C CA . TRP A 1 73 ? -0.449 7.921 -7.257 1.00 98.50 73 TRP A CA 1
ATOM 561 C C . TRP A 1 73 ? -1.576 8.044 -8.280 1.00 98.50 73 TRP A C 1
ATOM 563 O O . TRP A 1 73 ? -2.071 7.031 -8.776 1.00 98.50 73 TRP A O 1
ATOM 573 N N . ASP A 1 74 ? -1.953 9.279 -8.587 1.00 98.31 74 ASP A N 1
ATOM 574 C CA . ASP A 1 74 ? -2.874 9.609 -9.663 1.00 98.31 74 ASP A CA 1
ATOM 575 C C . ASP A 1 74 ? -2.079 10.225 -10.818 1.00 98.31 74 ASP A C 1
ATOM 577 O O . ASP A 1 74 ? -1.530 11.322 -10.696 1.00 98.31 74 ASP A O 1
ATOM 581 N N . GLU A 1 75 ? -2.003 9.493 -11.930 1.00 95.75 75 GLU A N 1
ATOM 582 C CA . GLU A 1 75 ? -1.235 9.889 -13.115 1.00 95.75 75 GLU A CA 1
ATOM 583 C C . GLU A 1 75 ? -1.807 11.151 -13.773 1.00 95.75 75 GLU A C 1
ATOM 585 O O . GLU A 1 75 ? -1.057 12.024 -14.198 1.00 95.75 75 GLU A O 1
ATOM 590 N N . ALA A 1 76 ? -3.136 11.291 -13.813 1.00 96.88 76 ALA A N 1
ATOM 591 C CA . ALA A 1 76 ? -3.781 12.443 -14.436 1.00 96.88 76 ALA A CA 1
ATOM 592 C C . ALA A 1 76 ? -3.559 13.724 -13.619 1.00 96.88 76 ALA A C 1
ATOM 594 O O . ALA A 1 76 ? -3.395 14.807 -14.181 1.00 96.88 76 ALA A O 1
ATOM 595 N N . ALA A 1 77 ? -3.544 13.604 -12.290 1.00 96.75 77 ALA A N 1
ATOM 596 C CA . ALA A 1 77 ? -3.293 14.715 -11.383 1.00 96.75 77 ALA A CA 1
ATOM 597 C C . ALA A 1 77 ? -1.798 14.975 -11.126 1.00 96.75 77 ALA A C 1
ATOM 599 O O . ALA A 1 77 ? -1.465 16.022 -10.565 1.00 96.75 77 ALA A O 1
ATOM 600 N N . GLY A 1 78 ? -0.918 14.031 -11.477 1.00 97.25 78 GLY A N 1
ATOM 601 C CA . GLY A 1 78 ? 0.524 14.111 -11.241 1.00 97.25 78 GLY A CA 1
ATOM 602 C C . GLY A 1 78 ? 0.896 14.186 -9.757 1.00 97.25 78 GLY A C 1
ATOM 603 O O . GLY A 1 78 ? 1.842 14.885 -9.395 1.00 97.25 78 GLY A O 1
ATOM 604 N N . LYS A 1 79 ? 0.125 13.541 -8.870 1.00 97.94 79 LYS A N 1
ATOM 605 C CA . LYS A 1 79 ? 0.360 13.584 -7.416 1.00 97.94 79 LYS A CA 1
ATOM 606 C C . LYS A 1 79 ? -0.189 12.366 -6.686 1.00 97.94 79 LYS A C 1
ATOM 608 O O . LYS A 1 79 ? -1.088 11.677 -7.157 1.00 97.94 79 LYS A O 1
ATOM 613 N N . VAL A 1 80 ? 0.330 12.140 -5.481 1.00 98.69 80 VAL A N 1
ATOM 614 C CA . VAL A 1 80 ? -0.222 11.160 -4.539 1.00 98.69 80 VAL A CA 1
ATOM 615 C C . VAL A 1 80 ? -1.468 11.739 -3.863 1.00 98.69 80 VAL A C 1
ATOM 617 O O . VAL A 1 80 ? -1.436 12.858 -3.349 1.00 98.69 80 VAL A O 1
ATOM 620 N N . LEU A 1 81 ? -2.559 10.975 -3.862 1.00 98.75 81 LEU A N 1
ATOM 621 C CA . LEU A 1 81 ? -3.869 11.368 -3.352 1.00 98.75 81 LEU A CA 1
ATOM 622 C C . LEU A 1 81 ? -4.403 10.383 -2.303 1.00 98.75 81 LEU A C 1
ATOM 624 O O . LEU A 1 81 ? -4.053 9.198 -2.334 1.00 98.75 81 LEU A O 1
ATOM 628 N N . PRO A 1 82 ? -5.259 10.861 -1.379 1.00 98.81 82 PRO A N 1
ATOM 629 C CA . PRO A 1 82 ? -5.981 9.996 -0.460 1.00 98.81 82 PRO A CA 1
ATOM 630 C C . PRO A 1 82 ? -6.997 9.142 -1.214 1.00 98.81 82 PRO A C 1
ATOM 632 O O . PRO A 1 82 ? -7.664 9.615 -2.134 1.00 98.81 82 PRO A O 1
ATOM 635 N N . THR A 1 83 ? -7.120 7.886 -0.806 1.00 98.88 83 THR A N 1
ATOM 636 C CA . THR A 1 83 ? -8.121 6.957 -1.340 1.00 98.88 83 THR A CA 1
ATOM 637 C C . THR A 1 83 ? -9.384 6.957 -0.472 1.00 98.88 83 THR A C 1
ATOM 639 O O . THR A 1 83 ? -9.317 7.366 0.694 1.00 98.88 83 THR A O 1
ATOM 642 N N . PRO A 1 84 ? -10.509 6.411 -0.976 1.00 98.81 84 PRO A N 1
ATOM 643 C CA . PRO A 1 84 ? -11.674 6.123 -0.139 1.00 98.81 84 PRO A CA 1
ATOM 644 C C . PRO A 1 84 ? -11.319 5.280 1.096 1.00 98.81 84 PRO A C 1
ATOM 646 O O . PRO A 1 84 ? -11.840 5.527 2.178 1.00 98.81 84 PRO A O 1
ATOM 649 N N . ASN A 1 85 ? -10.334 4.381 0.988 1.00 98.88 85 ASN A N 1
ATOM 650 C CA . ASN A 1 85 ? -9.852 3.554 2.094 1.00 98.88 85 ASN A CA 1
ATOM 651 C C . ASN A 1 85 ? -9.320 4.394 3.270 1.00 98.88 85 ASN A C 1
ATOM 653 O O . ASN A 1 85 ? -9.601 4.072 4.426 1.00 98.88 85 ASN A O 1
ATOM 657 N N . LEU A 1 86 ? -8.562 5.471 3.008 1.00 98.88 86 LEU A N 1
ATOM 658 C CA . LEU A 1 86 ? -8.103 6.376 4.072 1.00 98.88 86 LEU A CA 1
ATOM 659 C C . LEU A 1 86 ? -9.277 7.133 4.700 1.00 98.88 86 LEU A C 1
ATOM 661 O O . LEU A 1 86 ? -9.304 7.317 5.917 1.00 98.88 86 LEU A O 1
ATOM 665 N N . HIS A 1 87 ? -10.262 7.542 3.897 1.00 98.81 87 HIS A N 1
ATOM 666 C CA . HIS A 1 87 ? -11.475 8.179 4.413 1.00 98.81 87 HIS A CA 1
ATOM 667 C C . HIS A 1 87 ? -12.278 7.222 5.300 1.00 98.81 87 HIS A C 1
ATOM 669 O O . HIS A 1 87 ? -12.627 7.603 6.415 1.00 98.81 87 HIS A O 1
ATOM 675 N N . SER A 1 88 ? -12.468 5.969 4.880 1.00 98.81 88 SER A N 1
ATOM 676 C CA . SER A 1 88 ? -13.084 4.903 5.681 1.00 98.81 88 SER A CA 1
ATOM 677 C C . SER A 1 88 ? -12.328 4.665 6.991 1.00 98.81 88 SER A C 1
ATOM 679 O O . SER A 1 88 ? -12.936 4.514 8.052 1.00 98.81 88 SER A O 1
ATOM 681 N N . LEU A 1 89 ? -10.993 4.685 6.949 1.00 98.81 89 LEU A N 1
ATOM 682 C CA . LEU A 1 89 ? -10.141 4.511 8.124 1.00 98.81 89 LEU A CA 1
ATOM 683 C C . LEU A 1 89 ? -10.292 5.669 9.132 1.00 98.81 89 LEU A C 1
ATOM 685 O O . LEU A 1 89 ? -10.383 5.444 10.341 1.00 98.81 89 LEU A O 1
ATOM 689 N N . VAL A 1 90 ? -10.367 6.907 8.642 1.00 98.75 90 VAL A N 1
ATOM 690 C CA . VAL A 1 90 ? -10.605 8.103 9.465 1.00 98.75 90 VAL A CA 1
ATOM 691 C C . VAL A 1 90 ? -12.029 8.127 10.022 1.00 98.75 90 VAL A C 1
ATOM 693 O O . VAL A 1 90 ? -12.219 8.396 11.207 1.00 98.75 90 VAL A O 1
ATOM 696 N N . GLN A 1 91 ? -13.023 7.760 9.213 1.00 98.62 91 GLN A N 1
ATOM 697 C CA . GLN A 1 91 ? -14.410 7.631 9.653 1.00 98.62 91 GLN A CA 1
ATOM 698 C C . GLN A 1 91 ? -14.549 6.587 10.767 1.00 98.62 91 GLN A C 1
ATOM 700 O O . GLN A 1 91 ? -15.231 6.837 11.762 1.00 98.62 91 GLN A O 1
ATOM 705 N N . ALA A 1 92 ? -13.870 5.445 10.634 1.00 98.69 92 ALA A N 1
ATOM 706 C CA . ALA A 1 92 ? -13.822 4.406 11.654 1.00 98.69 92 ALA A CA 1
ATOM 707 C C . ALA A 1 92 ? -13.251 4.931 12.978 1.00 98.69 92 ALA A C 1
ATOM 709 O O . ALA A 1 92 ? -13.868 4.742 14.027 1.00 98.69 92 ALA A O 1
ATOM 710 N N . ARG A 1 93 ? -12.118 5.647 12.941 1.00 98.69 93 ARG A N 1
ATOM 711 C CA . ARG A 1 93 ? -11.551 6.307 14.130 1.00 98.69 93 ARG A CA 1
ATOM 712 C C . ARG A 1 93 ? -12.570 7.240 14.782 1.00 98.69 93 ARG A C 1
ATOM 714 O O . ARG A 1 93 ? -12.782 7.160 15.989 1.00 98.69 93 ARG A O 1
ATOM 721 N N . ASP A 1 94 ? -13.190 8.120 14.002 1.00 98.38 94 ASP A N 1
ATOM 722 C CA . ASP A 1 94 ? -14.095 9.145 14.529 1.00 98.38 94 ASP A CA 1
ATOM 723 C C . ASP A 1 94 ? -15.379 8.533 15.110 1.00 98.38 94 ASP A C 1
ATOM 725 O O . ASP A 1 94 ? -15.910 9.022 16.110 1.00 98.38 94 ASP A O 1
ATOM 729 N N . GLN A 1 95 ? -15.866 7.437 14.523 1.00 97.94 95 GLN A N 1
ATOM 730 C CA . GLN A 1 95 ? -16.979 6.658 15.065 1.00 97.94 95 GLN A CA 1
ATOM 731 C C . GLN A 1 95 ? -16.625 6.042 16.424 1.00 97.94 95 GLN A C 1
ATOM 733 O O . GLN A 1 95 ? -17.412 6.161 17.360 1.00 97.94 95 GLN A O 1
ATOM 738 N N . LEU A 1 96 ? -15.441 5.437 16.557 1.00 98.06 96 LEU A N 1
ATOM 739 C CA . LEU A 1 96 ? -14.980 4.865 17.826 1.00 98.06 96 LEU A CA 1
ATOM 740 C C . LEU A 1 96 ? -14.776 5.940 18.900 1.00 98.06 96 LEU A C 1
ATOM 742 O O . LEU A 1 96 ? -15.213 5.763 20.040 1.00 98.06 96 LEU A O 1
ATOM 746 N N . ALA A 1 97 ? -14.211 7.090 18.528 1.00 97.88 97 ALA A N 1
ATOM 747 C CA . ALA A 1 97 ? -14.016 8.213 19.439 1.00 97.88 97 ALA A CA 1
ATOM 748 C C . ALA A 1 97 ? -15.346 8.732 20.017 1.00 97.88 97 ALA A C 1
ATOM 750 O O . ALA A 1 97 ? -15.428 9.015 21.212 1.00 97.88 97 ALA A O 1
ATOM 751 N N . LYS A 1 98 ? -16.417 8.791 19.207 1.00 97.12 98 LYS A N 1
ATOM 752 C CA . LYS A 1 98 ? -17.773 9.155 19.673 1.00 97.12 98 LYS A CA 1
ATOM 753 C C . LYS A 1 98 ? -18.334 8.183 20.713 1.00 97.12 98 LYS A C 1
ATOM 755 O O . LYS A 1 98 ? -19.140 8.589 21.545 1.00 97.12 98 LYS A O 1
ATOM 760 N N . SER A 1 99 ? -17.898 6.927 20.688 1.00 94.75 99 SER A N 1
ATOM 761 C CA . SER A 1 99 ? -18.240 5.906 21.684 1.00 94.75 99 SER A CA 1
ATOM 762 C C . SER A 1 99 ? -17.269 5.869 22.872 1.00 94.75 99 SER A C 1
ATOM 764 O O . SER A 1 99 ? -17.324 4.941 23.673 1.00 94.75 99 SER A O 1
ATOM 766 N N . GLY A 1 100 ? -16.379 6.860 23.003 1.00 97.12 100 GLY A N 1
ATOM 767 C CA . GLY A 1 100 ? -15.402 6.941 24.091 1.00 97.12 100 GLY A CA 1
ATOM 768 C C . GLY A 1 100 ? -14.205 6.000 23.931 1.00 97.12 100 GLY A C 1
ATOM 769 O O . GLY A 1 100 ? -13.454 5.804 24.884 1.00 97.12 100 GLY A O 1
ATOM 770 N N . ILE A 1 101 ? -14.012 5.416 22.745 1.00 97.06 101 ILE A N 1
ATOM 771 C CA . ILE A 1 101 ? -12.910 4.497 22.458 1.00 97.06 101 ILE A CA 1
ATOM 772 C C . ILE A 1 101 ? -11.792 5.282 21.778 1.00 97.06 101 ILE A C 1
ATOM 774 O O . ILE A 1 101 ? -11.890 5.657 20.610 1.00 97.06 101 ILE A O 1
ATOM 778 N N . ALA A 1 102 ? -10.720 5.534 22.524 1.00 95.06 102 ALA A N 1
ATOM 779 C CA . ALA A 1 102 ? -9.500 6.113 21.982 1.00 95.06 102 ALA A CA 1
ATOM 780 C C . ALA A 1 102 ? -8.652 5.032 21.299 1.00 95.06 102 ALA A C 1
ATOM 782 O O . ALA A 1 102 ? -8.576 3.901 21.777 1.00 95.06 102 ALA A O 1
ATOM 783 N N . ILE A 1 103 ? -7.992 5.399 20.200 1.00 97.50 103 ILE A N 1
ATOM 784 C CA . ILE A 1 103 ? -6.984 4.563 19.545 1.00 97.50 103 ILE A CA 1
ATOM 785 C C . ILE A 1 103 ? -5.633 5.274 19.573 1.00 97.50 103 ILE A C 1
ATOM 787 O O . ILE A 1 103 ? -5.555 6.490 19.410 1.00 97.50 103 ILE A O 1
ATOM 791 N N . GLU A 1 104 ? -4.567 4.507 19.763 1.00 98.38 104 GLU A N 1
ATOM 792 C CA . GLU A 1 104 ? -3.185 5.000 19.797 1.00 98.38 104 GLU A CA 1
ATOM 793 C C . GLU A 1 104 ? -2.567 5.007 18.391 1.00 98.38 104 GLU A C 1
ATOM 795 O O . GLU A 1 104 ? -1.702 5.822 18.057 1.00 98.38 104 GLU A O 1
ATOM 800 N N . GLN A 1 105 ? -3.023 4.082 17.544 1.00 98.81 105 GLN A N 1
ATOM 801 C CA . GLN A 1 105 ? -2.440 3.819 16.242 1.00 98.81 105 GLN A CA 1
ATOM 802 C C . GLN A 1 105 ? -3.469 3.923 15.115 1.00 98.81 105 GLN A C 1
ATOM 804 O O . GLN A 1 105 ? -4.336 3.065 14.955 1.00 98.81 105 GLN A O 1
ATOM 809 N N . LEU A 1 106 ? -3.313 4.953 14.284 1.00 98.88 106 LEU A N 1
ATOM 810 C CA . LEU A 1 106 ? -3.925 5.032 12.963 1.00 98.88 106 LEU A CA 1
ATOM 811 C C . LEU A 1 106 ? -2.827 4.736 11.942 1.00 98.88 106 LEU A C 1
ATOM 813 O O . LEU A 1 106 ? -1.992 5.599 11.663 1.00 98.88 106 LEU A O 1
ATOM 817 N N . ASN A 1 107 ? -2.782 3.493 11.471 1.00 98.94 107 ASN A N 1
ATOM 818 C CA . ASN A 1 107 ? -1.744 2.986 10.581 1.00 98.94 107 ASN A CA 1
ATOM 819 C C . ASN A 1 107 ? -2.230 3.059 9.122 1.00 98.94 107 ASN A C 1
ATOM 821 O O . ASN A 1 107 ? -3.216 2.416 8.771 1.00 98.94 107 ASN A O 1
ATOM 825 N N . ALA A 1 108 ? -1.570 3.868 8.290 1.00 98.88 108 ALA A N 1
ATOM 826 C CA . ALA A 1 108 ? -2.017 4.169 6.926 1.00 98.88 108 ALA A CA 1
ATOM 827 C C . ALA A 1 108 ? -0.916 3.905 5.873 1.00 98.88 108 ALA A C 1
ATOM 829 O O . ALA A 1 108 ? -0.225 4.835 5.447 1.00 98.88 108 ALA A O 1
ATOM 830 N N . PRO A 1 109 ? -0.725 2.640 5.457 1.00 98.75 109 PRO A N 1
ATOM 831 C CA . PRO A 1 109 ? 0.261 2.238 4.457 1.00 98.75 109 PRO A CA 1
ATOM 832 C C . PRO A 1 109 ? -0.190 2.532 3.015 1.00 98.75 109 PRO A C 1
ATOM 834 O O . PRO A 1 109 ? -1.339 2.894 2.751 1.00 98.75 109 PRO A O 1
ATOM 837 N N . SER A 1 110 ? 0.716 2.258 2.068 1.00 98.75 110 SER A N 1
ATOM 838 C CA . SER A 1 110 ? 0.666 2.609 0.635 1.00 98.75 110 SER A CA 1
ATOM 839 C C . SER A 1 110 ? 1.165 4.019 0.333 1.00 98.75 110 SER A C 1
ATOM 841 O O . SER A 1 110 ? 0.767 4.985 0.975 1.00 98.75 110 SER A O 1
ATOM 843 N N . ALA A 1 111 ? 2.048 4.114 -0.667 1.00 98.62 111 ALA A N 1
ATOM 844 C CA . ALA A 1 111 ? 2.670 5.350 -1.149 1.00 98.62 111 ALA A CA 1
ATOM 845 C C . ALA A 1 111 ? 3.261 6.259 -0.048 1.00 98.62 111 ALA A C 1
ATOM 847 O O . ALA A 1 111 ? 3.367 7.469 -0.234 1.00 98.62 111 ALA A O 1
ATOM 848 N N . THR A 1 112 ? 3.673 5.688 1.090 1.00 98.88 112 THR A N 1
ATOM 849 C CA . THR A 1 112 ? 4.411 6.405 2.135 1.00 98.88 112 THR A CA 1
ATOM 850 C C . THR A 1 112 ? 5.798 6.790 1.614 1.00 98.88 112 THR A C 1
ATOM 852 O O . THR A 1 112 ? 6.599 5.912 1.296 1.00 98.88 112 THR A O 1
ATOM 855 N N . SER A 1 113 ? 6.064 8.092 1.539 1.00 98.88 113 SER A N 1
ATOM 856 C CA . SER A 1 113 ? 7.299 8.718 1.049 1.00 98.88 113 SER A CA 1
ATOM 857 C C . SER A 1 113 ? 7.510 10.071 1.738 1.00 98.88 113 SER A C 1
ATOM 859 O O . SER A 1 113 ? 6.597 10.599 2.378 1.00 98.88 113 SER A O 1
ATOM 861 N N . CYS A 1 114 ? 8.688 10.676 1.585 1.00 98.81 114 CYS A N 1
ATOM 862 C CA . CYS A 1 114 ? 9.007 12.004 2.112 1.00 98.81 114 CYS A CA 1
ATOM 863 C C . CYS A 1 114 ? 7.942 13.051 1.753 1.00 98.81 114 CYS A C 1
ATOM 865 O O . CYS A 1 114 ? 7.552 13.854 2.600 1.00 98.81 114 CYS A O 1
ATOM 867 N N . THR A 1 115 ? 7.449 13.028 0.514 1.00 98.56 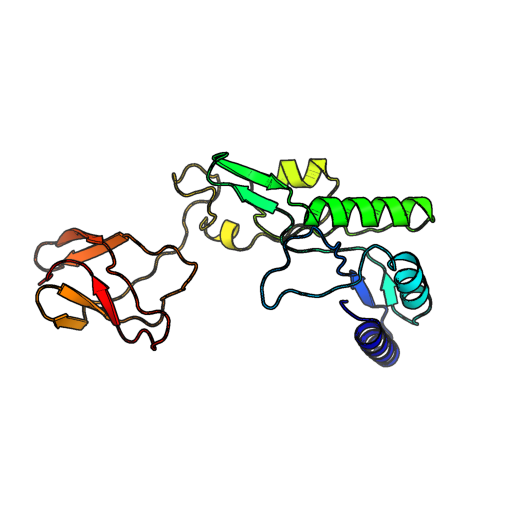115 THR A N 1
ATOM 868 C CA . THR A 1 115 ? 6.487 14.007 -0.011 1.00 98.56 115 THR A CA 1
ATOM 869 C C . THR A 1 115 ? 5.032 13.698 0.342 1.00 98.56 115 THR A C 1
ATOM 871 O O . THR A 1 115 ? 4.208 14.611 0.324 1.00 98.56 115 THR A O 1
ATOM 874 N N . SER A 1 116 ? 4.696 12.462 0.729 1.00 98.81 116 SER A N 1
ATOM 875 C CA . SER A 1 116 ? 3.332 12.091 1.138 1.00 98.81 116 SER A CA 1
ATOM 876 C C . SER A 1 116 ? 3.112 12.103 2.655 1.00 98.81 116 SER A C 1
ATOM 878 O O . SER A 1 116 ? 1.972 12.227 3.105 1.00 98.81 116 SER A O 1
ATOM 880 N N . LEU A 1 117 ? 4.176 12.052 3.465 1.00 98.88 117 LEU A N 1
ATOM 881 C CA . LEU A 1 117 ? 4.084 12.146 4.928 1.00 98.88 117 LEU A CA 1
ATOM 882 C C . LEU A 1 117 ? 3.313 13.390 5.423 1.00 98.88 117 LEU A C 1
ATOM 884 O O . LEU A 1 117 ? 2.477 13.227 6.315 1.00 98.88 117 LEU A O 1
ATOM 888 N N . PRO A 1 118 ? 3.494 14.606 4.857 1.00 98.81 118 PRO A N 1
ATOM 889 C CA . PRO A 1 118 ? 2.695 15.764 5.260 1.00 98.81 118 PRO A CA 1
ATOM 890 C C . PRO A 1 118 ? 1.194 15.581 5.011 1.00 98.81 118 PRO A C 1
ATOM 892 O O . PRO A 1 118 ? 0.383 16.023 5.821 1.00 98.81 118 PRO A O 1
ATOM 895 N N . LEU A 1 119 ? 0.815 14.901 3.923 1.00 98.81 119 LEU A N 1
ATOM 896 C CA . LEU A 1 119 ? -0.582 14.584 3.631 1.00 98.81 119 LEU A CA 1
ATOM 897 C C . LEU A 1 119 ? -1.143 13.600 4.664 1.00 98.81 119 LEU A C 1
ATOM 899 O O . LEU A 1 119 ? -2.214 13.845 5.207 1.00 98.81 119 LEU A O 1
ATOM 903 N N . LEU A 1 120 ? -0.413 12.533 5.005 1.00 98.88 120 LEU A N 1
ATOM 904 C CA . LEU A 1 120 ? -0.822 11.59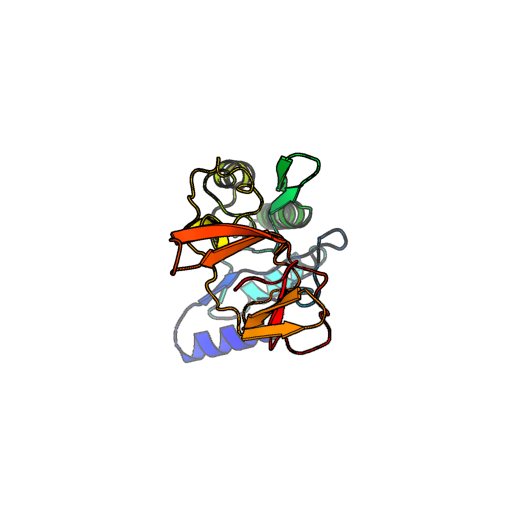5 6.063 1.00 98.88 120 LEU A CA 1
ATOM 905 C C . LEU A 1 120 ? -1.017 12.310 7.412 1.00 98.88 120 LEU A C 1
ATOM 907 O O . LEU A 1 120 ? -2.014 12.080 8.100 1.00 98.88 120 LEU A O 1
ATOM 911 N N . ALA A 1 121 ? -0.113 13.231 7.757 1.00 98.81 121 ALA A N 1
ATOM 912 C CA . ALA A 1 121 ? -0.208 14.024 8.980 1.00 98.81 121 ALA A CA 1
ATOM 913 C C . ALA A 1 121 ? -1.486 14.885 9.032 1.00 98.81 121 ALA A C 1
ATOM 915 O O . ALA A 1 121 ? -2.100 14.988 10.093 1.00 98.81 121 ALA A O 1
ATOM 916 N N . GLN A 1 122 ? -1.944 15.439 7.900 1.00 98.75 122 GLN A N 1
ATOM 917 C CA . GLN A 1 122 ? -3.205 16.200 7.828 1.00 98.75 122 GLN A CA 1
ATOM 918 C C . GLN A 1 122 ? -4.437 15.355 8.190 1.00 98.75 122 GLN A C 1
ATOM 920 O O . GLN A 1 122 ? -5.404 15.891 8.725 1.00 98.75 122 GLN A O 1
ATOM 925 N N . TYR A 1 123 ? -4.400 14.041 7.950 1.00 98.75 123 TYR A N 1
ATOM 926 C CA . TYR A 1 123 ? -5.470 13.112 8.333 1.00 98.75 123 TYR A CA 1
ATOM 927 C C . TYR A 1 123 ? -5.329 12.578 9.770 1.00 98.75 123 TYR A C 1
ATOM 929 O O . TYR A 1 123 ? -6.172 11.805 10.236 1.00 98.75 123 TYR A O 1
ATOM 937 N N . GLY A 1 124 ? -4.291 12.995 10.504 1.00 98.62 124 GLY A N 1
ATOM 938 C CA . GLY A 1 124 ? -4.008 12.513 11.856 1.00 98.62 124 GLY A CA 1
ATOM 939 C C . GLY A 1 124 ? -3.513 11.065 11.886 1.00 98.62 124 GLY A C 1
ATOM 940 O O . GLY A 1 124 ? -3.736 10.360 12.869 1.00 98.62 124 GLY A O 1
ATOM 941 N N . VAL A 1 125 ? -2.885 10.602 10.802 1.00 98.88 125 VAL A N 1
ATOM 942 C CA . VAL A 1 125 ? -2.186 9.311 10.764 1.00 98.88 125 VAL A CA 1
ATOM 943 C C . VAL A 1 125 ? -1.016 9.353 11.739 1.00 98.88 125 VAL A C 1
ATOM 945 O O . VAL A 1 125 ? -0.246 10.312 11.745 1.00 98.88 125 VAL A O 1
ATOM 948 N N . THR A 1 126 ? -0.869 8.305 12.551 1.00 98.81 126 THR A N 1
ATOM 949 C CA . THR A 1 126 ? 0.218 8.219 13.538 1.00 98.81 126 THR A CA 1
ATOM 950 C C . THR A 1 126 ? 1.329 7.270 13.104 1.00 98.81 126 THR A C 1
ATOM 952 O O . THR A 1 126 ? 2.462 7.430 13.544 1.00 98.81 126 THR A O 1
ATOM 955 N N . HIS A 1 127 ? 1.021 6.294 12.242 1.00 98.88 127 HIS A N 1
ATOM 956 C CA . HIS A 1 127 ? 1.975 5.300 11.751 1.00 98.88 127 HIS A CA 1
ATOM 957 C C . HIS A 1 127 ? 1.844 5.132 10.233 1.00 98.88 127 HIS A C 1
ATOM 959 O O . HIS A 1 127 ? 0.740 5.034 9.699 1.00 98.88 127 HIS A O 1
ATOM 965 N N . ALA A 1 128 ? 2.978 5.078 9.540 1.00 98.81 128 ALA A N 1
ATOM 966 C CA . ALA A 1 128 ? 3.065 4.871 8.098 1.00 98.81 128 ALA A CA 1
ATOM 967 C C . ALA A 1 128 ? 4.195 3.877 7.787 1.00 98.81 128 ALA A C 1
ATOM 969 O O . ALA A 1 128 ? 5.045 3.622 8.641 1.00 98.81 128 ALA A O 1
ATOM 970 N N . GLU A 1 129 ? 4.209 3.303 6.583 1.00 98.81 129 GLU A N 1
ATOM 971 C CA . GLU A 1 129 ? 5.052 2.140 6.261 1.00 98.81 129 GLU A CA 1
ATOM 972 C C . GLU A 1 129 ? 5.765 2.337 4.907 1.00 98.81 129 GLU A C 1
ATOM 974 O O . GLU A 1 129 ? 5.266 1.887 3.869 1.00 98.81 129 GLU A O 1
ATOM 979 N N . PRO A 1 130 ? 6.913 3.046 4.863 1.00 98.75 130 PRO A N 1
ATOM 980 C CA . PRO A 1 130 ? 7.654 3.240 3.620 1.00 98.75 130 PRO A CA 1
ATOM 981 C C . PRO A 1 130 ? 8.264 1.919 3.133 1.00 98.75 130 PRO A C 1
ATOM 983 O O . PRO A 1 130 ? 9.085 1.308 3.811 1.00 98.75 130 PRO A O 1
ATOM 986 N N . GLY A 1 131 ? 7.868 1.501 1.928 1.00 98.75 131 GLY A N 1
ATOM 987 C CA . GLY A 1 131 ? 8.445 0.366 1.199 1.00 98.75 131 GLY A CA 1
ATOM 988 C C . GLY A 1 131 ? 9.294 0.847 0.024 1.00 98.75 131 GLY A C 1
ATOM 989 O O . GLY A 1 131 ? 10.466 1.166 0.186 1.00 98.75 131 GLY A O 1
ATOM 990 N N . HIS A 1 132 ? 8.680 0.971 -1.158 1.00 98.81 132 HIS A N 1
ATOM 991 C CA . HIS A 1 132 ? 9.341 1.425 -2.394 1.00 98.81 132 HIS A CA 1
ATOM 992 C C . HIS A 1 132 ? 10.033 2.795 -2.293 1.00 98.81 132 HIS A C 1
ATOM 994 O O . HIS A 1 132 ? 10.983 3.055 -3.030 1.00 98.81 132 HIS A O 1
ATOM 1000 N N . ALA A 1 133 ? 9.609 3.660 -1.365 1.00 98.81 133 ALA A N 1
ATOM 1001 C CA . ALA A 1 133 ? 10.297 4.921 -1.099 1.00 98.81 133 ALA A CA 1
ATOM 1002 C C . ALA A 1 133 ? 11.756 4.703 -0.666 1.00 98.81 133 ALA A C 1
ATOM 1004 O O . ALA A 1 133 ? 12.626 5.460 -1.075 1.00 98.81 133 ALA A O 1
ATOM 1005 N N . LEU A 1 134 ? 12.063 3.618 0.057 1.00 98.81 134 LEU A N 1
ATOM 1006 C CA . LEU A 1 134 ? 13.430 3.303 0.496 1.00 98.81 134 LEU A CA 1
ATOM 1007 C C . LEU A 1 134 ? 14.407 3.110 -0.672 1.00 98.81 134 LEU A C 1
ATOM 1009 O O . LEU A 1 134 ? 15.604 3.325 -0.507 1.00 98.81 134 LEU A O 1
ATOM 1013 N N . THR A 1 135 ? 13.910 2.715 -1.847 1.00 98.81 135 THR A N 1
ATOM 1014 C CA . THR A 1 135 ? 14.715 2.565 -3.068 1.00 98.81 135 THR A CA 1
ATOM 1015 C C . THR A 1 135 ? 14.408 3.623 -4.126 1.00 98.81 135 THR A C 1
ATOM 1017 O O . THR A 1 135 ? 14.857 3.487 -5.264 1.00 98.81 135 THR A O 1
ATOM 1020 N N . GLY A 1 136 ? 13.623 4.650 -3.783 1.00 98.75 136 GLY A N 1
ATOM 1021 C CA . GLY A 1 136 ? 13.166 5.694 -4.702 1.00 98.75 136 GLY A CA 1
ATOM 1022 C C . GLY A 1 136 ? 12.223 5.207 -5.807 1.00 98.75 136 GLY A C 1
ATOM 1023 O O . GLY A 1 136 ? 11.843 5.997 -6.666 1.00 98.75 136 GLY A O 1
ATOM 1024 N N . THR A 1 137 ? 11.818 3.932 -5.805 1.00 98.75 137 THR A N 1
ATOM 1025 C CA . THR A 1 137 ? 11.032 3.290 -6.878 1.00 98.75 137 THR A CA 1
ATOM 1026 C C . THR A 1 137 ? 9.525 3.492 -6.698 1.00 98.75 137 THR A C 1
ATOM 1028 O O . THR A 1 137 ? 8.722 2.567 -6.817 1.00 98.75 137 THR A O 1
ATOM 1031 N N . ILE A 1 138 ? 9.131 4.722 -6.375 1.00 98.75 138 ILE A N 1
ATOM 1032 C CA . ILE A 1 138 ? 7.732 5.134 -6.230 1.00 98.75 138 ILE A CA 1
ATOM 1033 C C . ILE A 1 138 ? 7.225 5.767 -7.535 1.00 98.75 138 ILE A C 1
ATOM 1035 O O . ILE A 1 138 ? 7.991 6.475 -8.188 1.00 98.75 138 ILE A O 1
ATOM 1039 N N . PRO A 1 139 ? 5.939 5.603 -7.903 1.00 98.62 139 PRO A N 1
ATOM 1040 C CA . PRO A 1 139 ? 5.388 6.220 -9.117 1.00 98.62 139 PRO A CA 1
ATOM 1041 C C . PRO A 1 139 ? 5.538 7.749 -9.176 1.00 98.62 139 PRO A C 1
ATOM 1043 O O . PRO A 1 139 ? 5.667 8.312 -10.257 1.00 98.62 139 PRO A O 1
ATOM 1046 N N . ALA A 1 140 ? 5.590 8.417 -8.019 1.00 98.44 140 ALA A N 1
ATOM 1047 C CA . ALA A 1 140 ? 5.822 9.858 -7.931 1.00 98.44 140 ALA A CA 1
ATOM 1048 C C . ALA A 1 140 ? 7.232 10.294 -8.374 1.00 98.44 140 ALA A C 1
ATOM 1050 O O . ALA A 1 140 ? 7.457 11.479 -8.573 1.00 98.44 140 ALA A O 1
ATOM 1051 N N . ASN A 1 141 ? 8.181 9.364 -8.522 1.00 98.62 141 ASN A N 1
ATOM 1052 C CA . ASN A 1 141 ? 9.581 9.650 -8.843 1.00 98.62 141 ASN A CA 1
ATOM 1053 C C . ASN A 1 141 ? 9.958 9.329 -10.295 1.00 98.62 141 ASN A C 1
ATOM 1055 O O . ASN A 1 141 ? 11.134 9.159 -10.606 1.00 98.62 141 ASN A O 1
ATOM 1059 N N . GLN A 1 142 ? 8.981 9.234 -11.201 1.00 98.06 142 GLN A N 1
ATOM 1060 C CA . GLN A 1 142 ? 9.246 8.960 -12.621 1.00 98.06 142 GLN A CA 1
ATOM 1061 C C . GLN A 1 142 ? 10.138 10.029 -13.280 1.00 98.06 142 GLN A C 1
ATOM 1063 O O . GLN A 1 142 ? 10.896 9.712 -14.191 1.00 98.06 142 GLN A O 1
ATOM 1068 N N . GLN A 1 143 ? 10.095 11.275 -12.794 1.00 97.69 143 GLN A N 1
ATOM 1069 C CA . GLN A 1 143 ? 10.953 12.376 -13.257 1.00 97.69 143 GLN A CA 1
ATOM 1070 C C . GLN A 1 143 ? 12.280 12.485 -12.481 1.00 97.69 143 GLN A C 1
ATOM 1072 O O . GLN A 1 143 ? 13.112 13.329 -12.807 1.00 97.69 143 GLN A O 1
ATOM 1077 N N . GLY A 1 144 ? 12.504 11.637 -11.468 1.00 97.88 144 GLY A N 1
ATOM 1078 C CA . GLY A 1 144 ? 13.713 11.663 -10.639 1.00 97.88 144 GLY A CA 1
ATOM 1079 C C . GLY A 1 144 ? 13.838 12.900 -9.741 1.00 97.88 144 GLY A C 1
ATOM 1080 O O . GLY A 1 144 ? 14.953 13.283 -9.387 1.00 97.88 144 GLY A O 1
ATOM 1081 N N . ASP A 1 145 ? 12.718 13.546 -9.415 1.00 97.88 145 ASP A N 1
ATOM 1082 C CA . ASP A 1 145 ? 12.642 14.814 -8.683 1.00 97.88 145 ASP A CA 1
ATOM 1083 C C . ASP A 1 145 ? 12.213 14.663 -7.211 1.00 97.88 145 ASP A C 1
ATOM 1085 O O . ASP A 1 145 ? 12.116 15.659 -6.488 1.00 97.88 145 ASP A O 1
ATOM 1089 N N . GLN A 1 146 ? 11.984 13.433 -6.738 1.00 98.69 146 GLN A N 1
ATOM 1090 C CA . GLN A 1 146 ? 11.654 13.174 -5.337 1.00 98.69 146 GLN A CA 1
ATOM 1091 C C . GLN A 1 146 ? 12.913 13.175 -4.451 1.00 98.69 146 GLN A C 1
ATOM 1093 O O . GLN A 1 146 ? 14.025 12.934 -4.935 1.00 98.69 146 GLN A O 1
ATOM 1098 N N . PRO A 1 147 ? 12.768 13.412 -3.131 1.00 98.69 147 PRO A N 1
ATOM 1099 C CA . PRO A 1 147 ? 13.886 13.328 -2.190 1.00 98.69 147 PRO A CA 1
ATOM 1100 C C . PRO A 1 147 ? 14.600 11.969 -2.216 1.00 98.69 147 PRO A C 1
ATOM 1102 O O . PRO A 1 147 ? 15.826 11.897 -2.093 1.00 98.69 147 PRO A O 1
ATOM 1105 N N . GLU A 1 148 ? 13.840 10.886 -2.378 1.00 98.75 148 GLU A N 1
ATOM 1106 C CA . GLU A 1 148 ? 14.359 9.529 -2.457 1.00 98.75 148 GLU A CA 1
ATOM 1107 C C . GLU A 1 148 ? 14.953 9.244 -3.842 1.00 98.75 148 GLU A C 1
ATOM 1109 O O . GLU A 1 148 ? 14.253 9.159 -4.851 1.00 98.75 148 GLU A O 1
ATOM 1114 N N . ARG A 1 149 ? 16.273 9.056 -3.898 1.00 98.75 149 ARG A N 1
ATOM 1115 C CA . ARG A 1 149 ? 16.979 8.691 -5.133 1.00 98.75 149 ARG A CA 1
ATOM 1116 C C . ARG A 1 149 ? 16.741 7.223 -5.481 1.00 98.75 149 ARG A C 1
ATOM 1118 O O . ARG A 1 149 ? 16.652 6.382 -4.589 1.00 98.75 149 ARG A O 1
ATOM 1125 N N . ILE A 1 150 ? 16.727 6.909 -6.779 1.00 98.81 150 ILE A N 1
ATOM 1126 C CA . ILE A 1 150 ? 16.727 5.519 -7.252 1.00 98.81 150 ILE A CA 1
ATOM 1127 C C . ILE A 1 150 ? 17.960 4.797 -6.699 1.00 98.81 150 ILE A C 1
ATOM 1129 O O . ILE A 1 150 ? 19.091 5.229 -6.923 1.00 98.81 150 ILE A O 1
ATOM 1133 N N . ALA A 1 151 ? 17.728 3.703 -5.975 1.00 98.62 151 ALA A N 1
ATOM 1134 C CA . ALA A 1 151 ? 18.773 2.939 -5.288 1.00 98.62 151 ALA A CA 1
ATOM 1135 C C . ALA A 1 151 ? 18.862 1.477 -5.752 1.00 98.62 151 ALA A C 1
ATOM 1137 O O . ALA A 1 151 ? 19.551 0.667 -5.134 1.00 98.62 151 ALA A O 1
ATOM 1138 N N . MET A 1 152 ? 18.148 1.117 -6.820 1.00 98.62 152 MET A N 1
ATOM 1139 C CA . MET A 1 152 ? 18.174 -0.229 -7.383 1.00 98.62 152 MET A CA 1
ATOM 1140 C C . MET A 1 152 ? 18.036 -0.207 -8.903 1.00 98.62 152 MET A C 1
ATOM 1142 O O . MET A 1 152 ? 17.382 0.667 -9.467 1.00 98.62 152 MET A O 1
ATOM 1146 N N . LEU A 1 153 ? 18.630 -1.208 -9.545 1.00 98.69 153 LEU A N 1
ATOM 1147 C CA . LEU A 1 153 ? 18.446 -1.538 -10.953 1.00 98.69 153 LEU A CA 1
ATOM 1148 C C . LEU A 1 153 ? 18.373 -3.059 -11.101 1.00 98.69 153 LEU A C 1
ATOM 1150 O O . LEU A 1 153 ? 18.791 -3.793 -10.203 1.00 98.69 153 LEU A O 1
ATOM 1154 N N . TRP A 1 154 ? 17.856 -3.526 -12.233 1.00 98.56 154 TRP A N 1
ATOM 1155 C CA . TRP A 1 154 ? 17.900 -4.936 -12.607 1.00 98.56 154 TRP A CA 1
ATOM 1156 C C . TRP A 1 154 ? 18.955 -5.140 -13.695 1.00 98.56 154 TRP A C 1
ATOM 1158 O O . TRP A 1 154 ? 18.992 -4.391 -14.670 1.00 98.56 154 TRP A O 1
ATOM 1168 N N . LEU A 1 155 ? 19.823 -6.134 -13.504 1.00 98.50 155 LEU A N 1
ATOM 1169 C CA . LEU A 1 155 ? 20.916 -6.466 -14.414 1.00 98.50 155 LEU A CA 1
ATOM 1170 C C . LEU A 1 155 ? 20.711 -7.885 -14.938 1.00 98.50 155 LEU A C 1
ATOM 1172 O O . LEU A 1 155 ? 20.473 -8.810 -14.163 1.00 98.50 155 LEU A O 1
ATOM 1176 N N . SER A 1 156 ? 20.818 -8.035 -16.253 1.00 98.38 156 SER A N 1
ATOM 1177 C CA . SER A 1 156 ? 20.776 -9.311 -16.962 1.00 98.38 156 SER A CA 1
ATOM 1178 C C . SER A 1 156 ? 21.748 -9.279 -18.151 1.00 98.38 156 SER A C 1
ATOM 1180 O O . SER A 1 156 ? 22.452 -8.292 -18.360 1.00 98.38 156 SER A O 1
ATOM 1182 N N . GLU A 1 157 ? 21.790 -10.355 -18.929 1.00 98.00 157 GLU A N 1
ATOM 1183 C CA . GLU A 1 157 ? 22.680 -10.546 -20.075 1.00 98.00 157 GLU A CA 1
ATOM 1184 C C . GLU A 1 157 ? 21.887 -11.025 -21.298 1.00 98.00 157 GLU A C 1
ATOM 1186 O O . GLU A 1 157 ? 20.873 -11.718 -21.161 1.00 98.00 157 GLU A O 1
ATOM 1191 N N . ILE A 1 158 ? 22.337 -10.655 -22.503 1.00 98.12 158 ILE A N 1
ATOM 1192 C CA . ILE A 1 158 ? 21.775 -11.163 -23.758 1.00 98.12 158 ILE A CA 1
ATOM 1193 C C . ILE A 1 158 ? 22.083 -12.661 -23.882 1.00 98.12 158 ILE A C 1
ATOM 1195 O O . ILE A 1 158 ? 23.235 -13.062 -23.980 1.00 98.12 158 ILE A O 1
ATOM 1199 N N . SER A 1 159 ? 21.036 -13.483 -23.920 1.00 98.19 159 SER A N 1
ATOM 1200 C CA . SER A 1 159 ? 21.115 -14.935 -24.085 1.00 98.19 159 SER A CA 1
ATOM 1201 C C . SER A 1 159 ? 21.282 -15.333 -25.553 1.00 98.19 159 SER A C 1
ATOM 1203 O O . SER A 1 159 ? 22.166 -16.115 -25.891 1.00 98.19 159 SER A O 1
ATOM 1205 N N . HIS A 1 160 ? 20.408 -14.832 -26.432 1.00 98.00 160 HIS A N 1
ATOM 1206 C CA . HIS A 1 160 ? 20.395 -15.203 -27.849 1.00 98.00 160 HIS A CA 1
ATOM 1207 C C . HIS A 1 160 ? 19.600 -14.205 -28.703 1.00 98.00 160 HIS A C 1
ATOM 1209 O O . HIS A 1 160 ? 18.938 -13.297 -28.195 1.00 98.00 160 HIS A O 1
ATOM 1215 N N . HIS A 1 161 ? 19.634 -14.409 -30.023 1.00 98.12 161 HIS A N 1
ATOM 1216 C CA . HIS A 1 161 ? 18.845 -13.656 -30.998 1.00 98.12 161 HIS A CA 1
ATOM 1217 C C . HIS A 1 161 ? 17.823 -14.553 -31.686 1.00 98.12 161 HIS A C 1
ATOM 1219 O O . HIS A 1 161 ? 18.118 -15.695 -32.039 1.00 98.12 161 HIS A O 1
ATOM 1225 N N . PHE A 1 162 ? 16.635 -14.016 -31.956 1.00 97.12 162 PHE A N 1
ATOM 1226 C CA . PHE A 1 162 ? 15.624 -14.705 -32.752 1.00 97.12 162 PHE A CA 1
ATOM 1227 C C . PHE A 1 162 ? 14.827 -13.710 -33.597 1.00 97.12 162 PHE A C 1
ATOM 1229 O O . PHE A 1 162 ? 14.271 -12.738 -33.090 1.00 97.12 162 PHE A O 1
ATOM 1236 N N . ARG A 1 163 ? 14.777 -13.960 -34.914 1.00 95.88 163 ARG A N 1
ATOM 1237 C CA . ARG A 1 163 ? 14.027 -13.156 -35.903 1.00 95.88 163 ARG A CA 1
ATOM 1238 C C . ARG A 1 163 ? 14.268 -11.638 -35.796 1.00 95.88 163 ARG A C 1
ATOM 1240 O O . ARG A 1 163 ? 13.336 -10.850 -35.922 1.00 95.88 163 ARG A O 1
ATOM 1247 N N . GLY A 1 164 ? 15.525 -11.239 -35.597 1.00 95.00 164 GLY A N 1
ATOM 1248 C CA . GLY A 1 164 ? 15.948 -9.833 -35.572 1.00 95.00 164 GLY A CA 1
ATOM 1249 C C . GLY A 1 164 ? 15.874 -9.148 -34.205 1.00 95.00 164 GLY A C 1
ATOM 1250 O O . GLY A 1 164 ? 16.317 -8.007 -34.092 1.00 95.00 164 GLY A O 1
ATOM 1251 N N . ASP A 1 165 ? 15.396 -9.837 -33.169 1.00 97.06 165 ASP A N 1
ATOM 1252 C CA . ASP A 1 165 ? 15.345 -9.334 -31.794 1.00 97.06 165 ASP A CA 1
ATOM 1253 C C . ASP A 1 165 ? 16.322 -10.065 -30.875 1.00 97.06 165 ASP A C 1
ATOM 1255 O O . ASP A 1 165 ? 16.707 -11.207 -31.142 1.00 97.06 165 ASP A O 1
ATOM 1259 N N . SER A 1 166 ? 16.684 -9.407 -29.776 1.00 97.94 166 SER A N 1
ATOM 1260 C CA . SER A 1 166 ? 17.531 -9.967 -28.722 1.00 97.94 166 SER A CA 1
ATOM 1261 C C . SER A 1 166 ? 16.688 -10.424 -27.542 1.00 97.94 166 SER A C 1
ATOM 1263 O O . SER A 1 166 ? 15.685 -9.797 -27.201 1.00 97.94 166 SER A O 1
ATOM 1265 N N . TYR A 1 167 ? 17.122 -11.496 -26.893 1.00 98.25 167 TYR A N 1
ATOM 1266 C CA . TYR A 1 167 ? 16.476 -12.064 -25.720 1.00 98.25 167 TYR A CA 1
ATOM 1267 C C . TYR A 1 167 ? 17.462 -12.036 -24.558 1.00 98.25 167 TYR A C 1
ATOM 1269 O O . TYR A 1 167 ? 18.528 -12.638 -24.670 1.00 98.25 167 TYR A O 1
ATOM 1277 N N . CYS A 1 168 ? 17.140 -11.342 -23.464 1.00 98.38 168 CYS A N 1
ATOM 1278 C CA . CYS A 1 168 ? 17.936 -11.416 -22.233 1.00 98.38 168 CYS A CA 1
ATOM 1279 C C . CYS A 1 168 ? 17.376 -12.479 -21.285 1.00 98.38 168 CYS A C 1
ATOM 1281 O O . CYS A 1 168 ? 16.204 -12.840 -21.405 1.00 98.38 168 CYS A O 1
ATOM 1283 N N . TYR A 1 169 ? 18.180 -12.972 -20.342 1.00 98.62 169 TYR A N 1
ATOM 1284 C CA . TYR A 1 169 ? 17.677 -13.855 -19.285 1.00 98.62 169 TYR A CA 1
ATOM 1285 C C . TYR A 1 169 ? 16.612 -13.141 -18.444 1.00 98.62 169 TYR A C 1
ATOM 1287 O O . TYR A 1 169 ? 16.821 -12.005 -18.020 1.00 98.62 169 TYR A O 1
ATOM 1295 N N . GLY A 1 170 ? 15.467 -13.788 -18.231 1.00 98.12 170 GLY A N 1
ATOM 1296 C CA . GLY A 1 170 ? 14.385 -13.247 -17.407 1.00 98.12 170 GLY A CA 1
ATOM 1297 C C . GLY A 1 170 ? 14.491 -13.681 -15.942 1.00 98.12 170 GLY A C 1
ATOM 1298 O O . GLY A 1 170 ? 15.584 -13.732 -15.381 1.00 98.12 170 GLY A O 1
ATOM 1299 N N . GLY A 1 171 ? 13.351 -13.941 -15.302 1.00 97.94 171 GLY A N 1
ATOM 1300 C CA . GLY A 1 171 ? 13.216 -14.245 -13.872 1.00 97.94 171 GLY A CA 1
ATOM 1301 C C . GLY A 1 171 ? 12.999 -13.014 -12.984 1.00 97.94 171 GLY A C 1
ATOM 1302 O O . GLY A 1 171 ? 12.767 -13.149 -11.784 1.00 97.94 171 GLY A O 1
ATOM 1303 N N . GLY A 1 172 ? 13.082 -11.812 -13.561 1.00 97.81 172 GLY A N 1
ATOM 1304 C CA . GLY A 1 172 ? 12.822 -10.537 -12.889 1.00 97.81 172 GLY A CA 1
ATOM 1305 C C . GLY A 1 172 ? 11.560 -9.824 -13.378 1.00 97.81 172 GLY A C 1
ATOM 1306 O O . GLY A 1 172 ? 11.304 -8.700 -12.944 1.00 97.81 172 GLY A O 1
ATOM 1307 N N . TYR A 1 173 ? 10.790 -10.416 -14.300 1.00 98.19 173 TYR A N 1
ATOM 1308 C CA . TYR A 1 173 ? 9.602 -9.758 -14.829 1.00 98.19 173 TYR A CA 1
ATOM 1309 C C . TYR A 1 173 ? 8.519 -9.637 -13.759 1.00 98.19 173 TYR A C 1
ATOM 1311 O O . TYR A 1 173 ? 8.148 -10.597 -13.085 1.00 98.19 173 TYR A O 1
ATOM 1319 N N . TYR A 1 174 ? 7.958 -8.437 -13.642 1.00 98.19 174 TYR A N 1
ATOM 1320 C CA . TYR A 1 174 ? 6.813 -8.180 -12.787 1.00 98.19 174 TYR A CA 1
ATOM 1321 C C . TYR A 1 174 ? 5.704 -7.537 -13.610 1.00 98.19 174 TYR A C 1
ATOM 1323 O O . TYR A 1 174 ? 5.857 -6.428 -14.120 1.00 98.19 174 TYR A O 1
ATOM 1331 N N . ARG A 1 175 ? 4.557 -8.219 -13.706 1.00 97.88 175 ARG A N 1
ATOM 1332 C CA . ARG A 1 175 ? 3.406 -7.836 -14.545 1.00 97.88 175 ARG A CA 1
ATOM 1333 C C . ARG A 1 175 ? 2.936 -6.390 -14.345 1.00 97.88 175 ARG A C 1
ATOM 1335 O O . ARG A 1 175 ? 2.483 -5.745 -15.282 1.00 97.88 175 ARG A O 1
ATOM 1342 N N . ARG A 1 176 ? 3.030 -5.873 -13.115 1.00 97.31 176 ARG A N 1
ATOM 1343 C CA . ARG A 1 176 ? 2.638 -4.498 -12.743 1.00 97.31 176 ARG A CA 1
ATOM 1344 C C . ARG A 1 176 ? 3.828 -3.530 -12.672 1.00 97.31 176 ARG A C 1
ATOM 1346 O O . ARG A 1 176 ? 3.689 -2.435 -12.140 1.00 97.31 176 ARG A O 1
ATOM 1353 N N . GLY A 1 177 ? 5.000 -3.949 -13.143 1.00 97.44 177 GLY A N 1
ATOM 1354 C CA . GLY A 1 177 ? 6.260 -3.219 -13.015 1.00 97.44 177 GLY A CA 1
ATOM 1355 C C . GLY A 1 177 ? 6.487 -2.136 -14.065 1.00 97.44 177 GLY A C 1
ATOM 1356 O O . GLY A 1 177 ? 7.424 -1.366 -13.909 1.00 97.44 177 GLY A O 1
ATOM 1357 N N . HIS A 1 178 ? 5.654 -2.061 -15.110 1.00 97.62 178 HIS A N 1
ATOM 1358 C CA . HIS A 1 178 ? 5.777 -1.071 -16.194 1.00 97.62 178 HIS A CA 1
ATOM 1359 C C . HIS A 1 178 ? 7.178 -1.040 -16.843 1.00 97.62 178 HIS A C 1
ATOM 1361 O O . HIS A 1 178 ? 7.660 0.010 -17.260 1.00 97.62 178 HIS A O 1
ATOM 1367 N N . ALA A 1 179 ? 7.851 -2.195 -16.925 1.00 97.75 179 ALA A N 1
ATOM 1368 C CA . ALA A 1 179 ? 9.143 -2.302 -17.594 1.00 97.75 179 ALA A CA 1
ATOM 1369 C C . ALA A 1 179 ? 8.994 -1.945 -19.082 1.00 97.75 179 ALA A C 1
ATOM 1371 O O . ALA A 1 179 ? 8.211 -2.572 -19.794 1.00 97.75 179 ALA A O 1
ATOM 1372 N N . GLN A 1 180 ? 9.745 -0.942 -19.538 1.00 97.56 180 GLN A N 1
ATOM 1373 C CA . GLN A 1 180 ? 9.646 -0.416 -20.902 1.00 97.56 180 GLN A CA 1
ATOM 1374 C C . GLN A 1 180 ? 11.017 -0.222 -21.549 1.00 97.56 180 GLN A C 1
ATOM 1376 O O . GLN A 1 180 ? 11.203 -0.633 -22.690 1.00 97.56 180 GLN A O 1
ATOM 1381 N N . HIS A 1 181 ? 11.976 0.350 -20.822 1.00 97.69 181 HIS A N 1
ATOM 1382 C CA . HIS A 1 181 ? 13.298 0.702 -21.341 1.00 97.69 181 HIS A CA 1
ATOM 1383 C C . HIS A 1 181 ? 14.369 -0.274 -20.846 1.00 97.69 181 HIS A C 1
ATOM 1385 O O . HIS A 1 181 ? 14.303 -0.764 -19.717 1.00 97.69 181 HIS A O 1
ATOM 1391 N N . ALA A 1 182 ? 15.381 -0.516 -21.675 1.00 97.44 182 ALA A N 1
ATOM 1392 C CA . ALA A 1 182 ? 16.610 -1.197 -21.295 1.00 97.44 182 ALA A CA 1
ATOM 1393 C C . ALA A 1 182 ? 17.830 -0.481 -21.867 1.00 97.44 182 ALA A C 1
ATOM 1395 O O . ALA A 1 182 ? 17.789 0.097 -22.954 1.00 97.44 182 ALA A O 1
ATOM 1396 N N . LEU A 1 183 ? 18.938 -0.587 -21.141 1.00 98.06 183 LEU A N 1
ATOM 1397 C CA . LEU A 1 183 ? 20.256 -0.177 -21.598 1.00 98.06 183 LEU A CA 1
ATOM 1398 C C . LEU A 1 183 ? 21.078 -1.434 -21.868 1.00 98.06 183 LEU A C 1
ATOM 1400 O O . LEU A 1 183 ? 21.282 -2.250 -20.970 1.00 98.06 183 LEU A O 1
ATOM 1404 N N . VAL A 1 184 ? 21.548 -1.587 -23.102 1.00 97.75 184 VAL A N 1
ATOM 1405 C CA . VAL A 1 184 ? 22.441 -2.677 -23.502 1.00 97.75 184 VAL A CA 1
ATOM 1406 C C . VAL A 1 184 ? 23.860 -2.132 -23.570 1.00 97.75 184 VAL A C 1
ATOM 1408 O O . VAL A 1 184 ? 24.128 -1.191 -24.319 1.00 97.75 184 VAL A O 1
ATOM 1411 N N . PHE A 1 185 ? 24.758 -2.713 -22.778 1.00 97.88 185 PHE A N 1
ATOM 1412 C CA . PHE A 1 185 ? 26.178 -2.381 -22.768 1.00 97.88 185 PHE A CA 1
ATOM 1413 C C . PHE A 1 185 ? 26.971 -3.406 -23.585 1.00 97.88 185 PHE A C 1
ATOM 1415 O O . PHE A 1 185 ? 26.943 -4.594 -23.271 1.00 97.88 185 PHE A O 1
ATOM 1422 N N . THR A 1 186 ? 27.694 -2.936 -24.603 1.00 96.62 186 THR A N 1
ATOM 1423 C CA . THR A 1 186 ? 28.611 -3.745 -25.419 1.00 96.62 186 THR A CA 1
ATOM 1424 C C . THR A 1 186 ? 30.055 -3.452 -24.983 1.00 96.62 186 THR A C 1
ATOM 1426 O O . THR A 1 186 ? 30.545 -2.339 -25.216 1.00 96.62 186 THR A O 1
ATOM 1429 N N . PRO A 1 187 ? 30.756 -4.396 -24.327 1.00 95.62 187 PRO A N 1
ATOM 1430 C CA . PRO A 1 187 ? 32.066 -4.133 -23.731 1.00 95.62 187 PRO A CA 1
ATO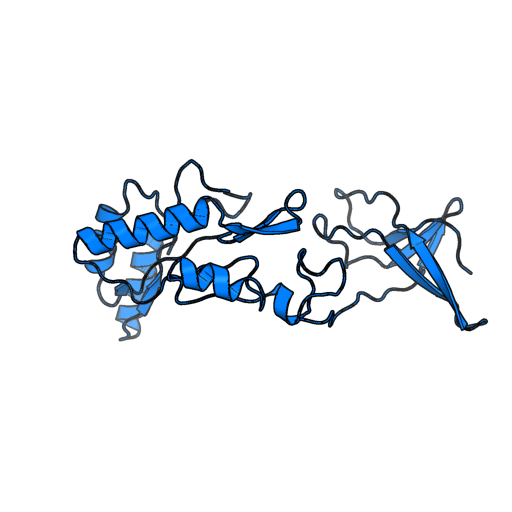M 1431 C C . PRO A 1 187 ? 33.171 -3.861 -24.762 1.00 95.62 187 PRO A C 1
ATOM 1433 O O . PRO A 1 187 ? 34.063 -3.059 -24.489 1.00 95.62 187 PRO A O 1
ATOM 1436 N N . GLU A 1 188 ? 33.103 -4.457 -25.955 1.00 96.25 188 GLU A N 1
ATOM 1437 C CA . GLU A 1 188 ? 34.134 -4.366 -27.001 1.00 96.25 188 GLU A CA 1
ATOM 1438 C C . GLU A 1 188 ? 34.355 -2.932 -27.495 1.00 96.25 188 GLU A C 1
ATOM 1440 O O . GLU A 1 188 ? 35.470 -2.553 -27.849 1.00 96.25 188 GLU A O 1
ATOM 1445 N N . ASN A 1 189 ? 33.291 -2.130 -27.530 1.00 95.12 189 ASN A N 1
ATOM 1446 C CA . ASN A 1 189 ? 33.319 -0.736 -27.974 1.00 95.12 189 ASN A CA 1
ATOM 1447 C C . ASN A 1 189 ? 32.869 0.247 -26.879 1.00 95.12 189 ASN A C 1
ATOM 1449 O O . ASN A 1 189 ? 32.674 1.426 -27.172 1.00 95.12 189 ASN A O 1
ATOM 1453 N N . GLN A 1 190 ? 32.697 -0.239 -25.643 1.00 94.69 190 GLN A N 1
ATOM 1454 C CA . GLN A 1 190 ? 32.212 0.513 -24.480 1.00 94.69 190 GLN A CA 1
ATOM 1455 C C . GLN A 1 190 ? 30.922 1.308 -24.749 1.00 94.69 190 GLN A C 1
ATOM 1457 O O . GLN A 1 190 ? 30.701 2.376 -24.174 1.00 94.69 190 GLN A O 1
ATOM 1462 N N . LYS A 1 191 ? 30.063 0.809 -25.644 1.00 95.44 191 LYS A N 1
ATOM 1463 C CA . LYS A 1 191 ? 28.857 1.516 -26.074 1.00 95.44 191 LYS A CA 1
ATOM 1464 C C . LYS A 1 191 ? 27.656 1.098 -25.238 1.00 95.44 191 LYS A C 1
ATOM 1466 O O . LYS A 1 191 ? 27.393 -0.088 -25.064 1.00 95.44 191 LYS A O 1
ATOM 1471 N N . ILE A 1 192 ? 26.878 2.087 -24.808 1.00 96.88 192 ILE A N 1
ATOM 1472 C CA . ILE A 1 192 ? 25.542 1.889 -24.243 1.00 96.88 192 ILE A CA 1
ATOM 1473 C C . ILE A 1 192 ? 24.516 2.233 -25.322 1.00 96.88 192 ILE A C 1
ATOM 1475 O O . ILE A 1 192 ? 24.589 3.297 -25.938 1.00 96.88 192 ILE A O 1
ATOM 1479 N N . THR A 1 193 ? 23.573 1.327 -25.564 1.00 96.31 193 THR A N 1
ATOM 1480 C CA . THR A 1 193 ? 22.460 1.537 -26.496 1.00 96.31 193 THR A CA 1
ATOM 1481 C C . THR A 1 193 ? 21.143 1.361 -25.758 1.00 96.31 193 THR A C 1
ATOM 1483 O O . THR A 1 193 ? 20.931 0.340 -25.109 1.00 96.31 193 THR A O 1
ATOM 1486 N N . GLU A 1 194 ? 20.259 2.349 -25.861 1.00 97.12 194 GLU A N 1
ATOM 1487 C CA . GLU A 1 194 ? 18.898 2.234 -25.344 1.00 97.12 194 GLU A CA 1
ATOM 1488 C C . GLU A 1 194 ? 18.021 1.430 -26.310 1.00 97.12 194 GLU A C 1
ATOM 1490 O O . GLU A 1 194 ? 18.113 1.571 -27.533 1.00 97.12 194 GLU A O 1
ATOM 1495 N N . THR A 1 195 ? 17.164 0.578 -25.757 1.00 97.25 195 THR A N 1
ATOM 1496 C CA . THR A 1 195 ? 16.138 -0.157 -26.495 1.00 97.25 195 THR A CA 1
ATOM 1497 C C . THR A 1 195 ? 14.881 -0.328 -25.650 1.00 97.25 195 THR A C 1
ATOM 1499 O O . THR A 1 195 ? 14.880 -0.050 -24.452 1.00 97.25 195 THR A O 1
ATOM 1502 N N . ASN A 1 196 ? 13.811 -0.813 -26.276 1.00 96.88 196 ASN A N 1
ATOM 1503 C CA . ASN A 1 196 ? 12.523 -1.018 -25.631 1.00 96.88 196 ASN A CA 1
ATOM 1504 C C . ASN A 1 196 ? 12.176 -2.505 -25.509 1.00 96.88 196 ASN A C 1
ATOM 1506 O O . ASN A 1 196 ? 12.473 -3.314 -26.401 1.00 96.88 196 ASN A O 1
ATOM 1510 N N . LEU A 1 197 ? 11.506 -2.846 -24.407 1.00 96.81 197 LEU A N 1
ATOM 1511 C CA . LEU A 1 197 ? 10.899 -4.152 -24.179 1.00 96.81 197 LEU A CA 1
ATOM 1512 C C . LEU A 1 197 ? 9.768 -4.348 -25.187 1.00 96.81 197 LEU A C 1
ATOM 1514 O O . LEU A 1 197 ? 8.923 -3.471 -25.374 1.00 96.81 197 LEU A O 1
ATOM 1518 N N . LYS A 1 198 ? 9.728 -5.507 -25.841 1.00 96.19 198 LYS A N 1
ATOM 1519 C CA . LYS A 1 198 ? 8.553 -5.910 -26.621 1.00 96.19 198 LYS A CA 1
ATOM 1520 C C . LYS A 1 198 ? 7.501 -6.514 -25.700 1.00 96.19 198 LYS A C 1
ATOM 1522 O O . LYS A 1 198 ? 7.810 -6.934 -24.593 1.00 96.19 198 LYS A O 1
ATOM 1527 N N . THR A 1 199 ? 6.259 -6.592 -26.173 1.00 95.25 199 THR A N 1
ATOM 1528 C CA . THR A 1 199 ? 5.154 -7.200 -25.420 1.00 95.25 199 THR A CA 1
ATOM 1529 C C . THR A 1 199 ? 5.566 -8.545 -24.821 1.00 95.25 199 THR A C 1
ATOM 1531 O O . THR A 1 199 ? 6.044 -9.428 -25.538 1.00 95.25 199 THR A O 1
ATOM 1534 N N . VAL A 1 200 ? 5.378 -8.668 -23.510 1.00 96.62 200 VAL A N 1
ATOM 1535 C CA . VAL A 1 200 ? 5.649 -9.881 -22.737 1.00 96.62 200 VAL A CA 1
ATOM 1536 C C . VAL A 1 200 ? 4.337 -10.640 -22.574 1.00 96.62 200 VAL A C 1
ATOM 1538 O O . VAL A 1 200 ? 3.314 -10.036 -22.260 1.00 96.62 200 VAL A O 1
ATOM 1541 N N . ASP A 1 201 ? 4.369 -11.948 -22.816 1.00 96.69 201 ASP A N 1
ATOM 1542 C CA . ASP A 1 201 ? 3.277 -12.849 -22.451 1.00 96.69 201 ASP A CA 1
ATOM 1543 C C . ASP A 1 201 ? 3.326 -13.094 -20.939 1.00 96.69 201 ASP A C 1
ATOM 1545 O O . ASP A 1 201 ? 4.331 -13.580 -20.427 1.00 96.69 201 ASP A O 1
ATOM 1549 N N . ASP A 1 202 ? 2.257 -12.739 -20.229 1.00 96.62 202 ASP A N 1
ATOM 1550 C CA . ASP A 1 202 ? 2.153 -12.878 -18.774 1.00 96.62 202 ASP A CA 1
ATOM 1551 C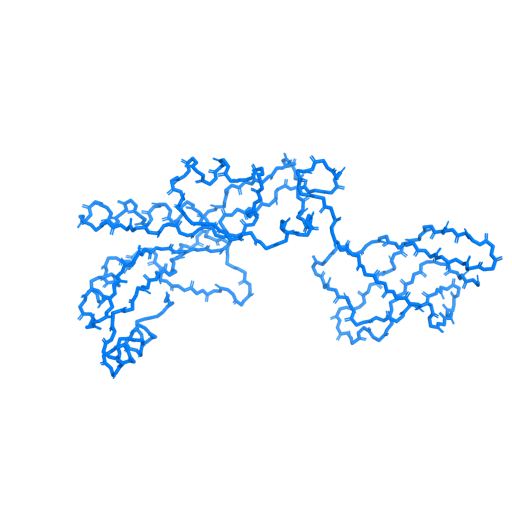 C . ASP A 1 202 ? 1.596 -14.245 -18.337 1.00 96.62 202 ASP A C 1
ATOM 1553 O O . ASP A 1 202 ? 1.451 -14.489 -17.137 1.00 96.62 202 ASP A O 1
ATOM 1557 N N . SER A 1 203 ? 1.297 -15.134 -19.294 1.00 97.69 203 SER A N 1
ATOM 1558 C CA . SER A 1 203 ? 0.790 -16.485 -19.030 1.00 97.69 203 SER A CA 1
ATOM 1559 C C . SER A 1 203 ? 1.885 -17.555 -18.922 1.00 97.69 203 SER A C 1
ATOM 1561 O O . SER A 1 203 ? 1.690 -18.565 -18.241 1.00 97.69 203 SER A O 1
ATOM 1563 N N . SER A 1 204 ? 3.041 -17.333 -19.553 1.00 97.69 204 SER A N 1
ATOM 1564 C CA . SER A 1 204 ? 4.183 -18.255 -19.557 1.00 97.69 204 SER A CA 1
ATOM 1565 C C . SER A 1 204 ? 5.285 -17.829 -18.582 1.00 97.69 204 SER A C 1
ATOM 1567 O O . SER A 1 204 ? 5.400 -16.664 -18.213 1.00 97.69 204 SER A O 1
ATOM 1569 N N . ILE A 1 205 ? 6.145 -18.777 -18.193 1.00 98.00 205 ILE A N 1
ATOM 1570 C CA . ILE A 1 205 ? 7.346 -18.484 -17.393 1.00 98.00 205 ILE A CA 1
ATOM 1571 C C . ILE A 1 205 ? 8.310 -17.615 -18.213 1.00 98.00 205 ILE A C 1
ATOM 1573 O O . ILE A 1 205 ? 8.641 -17.942 -19.356 1.00 98.00 205 ILE A O 1
ATOM 1577 N N . ASP A 1 206 ? 8.819 -16.545 -17.607 1.00 98.00 206 ASP A N 1
ATOM 1578 C CA . ASP A 1 206 ? 9.722 -15.569 -18.211 1.00 98.00 206 ASP A CA 1
ATOM 1579 C C . ASP A 1 206 ? 11.183 -16.053 -18.233 1.00 98.00 206 ASP A C 1
ATOM 1581 O O . ASP A 1 206 ? 12.080 -15.404 -17.706 1.00 98.00 206 ASP A O 1
ATOM 1585 N N . TYR A 1 207 ? 11.471 -17.189 -18.879 1.00 98.25 207 TYR A N 1
ATOM 1586 C CA . TYR A 1 207 ? 12.862 -17.653 -19.036 1.00 98.25 207 TYR A CA 1
ATOM 1587 C C . TYR A 1 207 ? 13.748 -16.614 -19.735 1.00 98.25 207 TYR A C 1
ATOM 1589 O O . TYR A 1 207 ? 14.923 -16.455 -19.400 1.00 98.25 207 TYR A O 1
ATOM 1597 N N . THR A 1 208 ? 13.181 -15.905 -20.714 1.00 98.44 208 THR A N 1
ATOM 1598 C CA . THR A 1 208 ? 13.840 -14.796 -21.406 1.00 98.44 208 THR A CA 1
ATOM 1599 C C . THR A 1 208 ? 12.857 -13.674 -21.718 1.00 98.44 208 THR A C 1
ATOM 1601 O O . THR A 1 208 ? 11.663 -13.916 -21.890 1.00 98.44 208 THR A O 1
ATOM 1604 N N . LEU A 1 209 ? 13.370 -12.447 -21.823 1.00 98.12 209 LEU A N 1
ATOM 1605 C CA . LEU A 1 209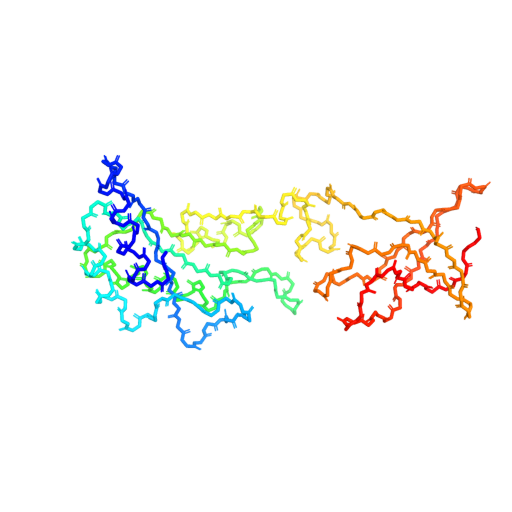 ? 12.609 -11.253 -22.192 1.00 98.12 209 LEU A CA 1
ATOM 1606 C C . LEU A 1 209 ? 13.097 -10.701 -23.529 1.00 98.12 209 LEU A C 1
ATOM 1608 O O . LEU A 1 209 ? 14.300 -10.632 -23.774 1.00 98.12 209 LEU A O 1
ATOM 1612 N N . ARG A 1 210 ? 12.154 -10.311 -24.390 1.00 97.06 210 ARG A N 1
ATOM 1613 C CA . ARG A 1 210 ? 12.409 -9.902 -25.777 1.00 97.06 210 ARG A CA 1
ATOM 1614 C C . ARG A 1 210 ? 12.568 -8.389 -25.900 1.00 97.06 210 ARG A C 1
ATOM 1616 O O . ARG A 1 210 ? 11.644 -7.644 -25.589 1.00 97.06 210 ARG A O 1
ATOM 1623 N N . TRP A 1 211 ? 13.669 -7.953 -26.497 1.00 93.06 211 TRP A N 1
ATOM 1624 C CA . TRP A 1 211 ? 14.011 -6.547 -26.713 1.00 93.06 211 TRP A CA 1
ATOM 1625 C C . TRP A 1 211 ? 14.166 -6.242 -28.197 1.00 93.06 211 TRP A C 1
ATOM 1627 O O . TRP A 1 211 ? 14.565 -7.101 -28.987 1.00 93.06 211 TRP A O 1
ATOM 1637 N N . GLN A 1 212 ? 13.831 -5.016 -28.591 1.00 90.06 212 GLN A N 1
ATOM 1638 C CA . GLN A 1 212 ? 13.924 -4.607 -29.987 1.00 90.06 212 GLN A CA 1
ATOM 1639 C C . GLN A 1 212 ? 15.383 -4.566 -30.463 1.00 90.06 212 GLN A C 1
ATOM 1641 O O . GLN A 1 212 ? 16.241 -4.008 -29.784 1.00 90.06 212 GLN A O 1
ATOM 1646 N N . ALA A 1 213 ? 15.609 -5.079 -31.676 1.00 87.50 213 ALA A N 1
ATOM 1647 C CA . ALA A 1 213 ? 16.899 -5.155 -32.366 1.00 87.50 213 ALA A CA 1
ATOM 1648 C C . ALA A 1 213 ? 17.861 -6.236 -31.843 1.00 87.50 213 ALA A C 1
ATOM 1650 O O . ALA A 1 213 ? 17.708 -6.794 -30.757 1.00 87.50 213 ALA A O 1
ATOM 1651 N N . SER A 1 214 ? 18.850 -6.563 -32.678 1.00 85.50 214 SER A N 1
ATOM 1652 C CA . SER A 1 214 ? 19.908 -7.532 -32.387 1.00 85.50 214 SER A CA 1
ATOM 1653 C C . SER A 1 214 ? 21.169 -6.803 -31.931 1.00 85.50 214 SER A C 1
ATOM 1655 O O . SER A 1 214 ? 21.741 -6.039 -32.709 1.00 85.50 214 SER A O 1
ATOM 1657 N N . PHE A 1 215 ? 21.607 -7.051 -30.699 1.00 84.12 215 PHE A N 1
ATOM 1658 C CA . PHE A 1 215 ? 22.838 -6.486 -30.142 1.00 84.12 215 PHE A CA 1
ATOM 1659 C C . PHE A 1 215 ? 23.930 -7.552 -30.157 1.00 84.12 215 PHE A C 1
ATOM 1661 O O . PHE A 1 215 ? 23.698 -8.665 -29.687 1.00 84.12 215 PHE A O 1
ATOM 1668 N N . ARG A 1 216 ? 25.076 -7.233 -30.758 1.00 66.56 216 ARG A N 1
ATOM 1669 C CA . ARG A 1 216 ? 26.270 -8.081 -30.762 1.00 66.56 216 ARG A CA 1
ATOM 1670 C C . ARG A 1 216 ? 27.311 -7.500 -29.830 1.00 66.56 216 ARG A C 1
ATOM 1672 O O . ARG A 1 216 ? 27.342 -6.249 -29.728 1.00 66.56 216 ARG A O 1
#

InterPro domains:
  IPR001608 Alanine racemase, N-terminal [PF01168] (3-139)
  IPR029066 PLP-binding barrel [SSF51419] (4-143)
  IPR048449 YhfX-like, C-terminal domain [PF21279] (153-213)

Secondary structure (DSSP, 8-state):
--SHHHHHHHHHHHHHHT-PEEEEEEEE-TTS---TT---SEEGGGHHHHHHHHHHSTTEEEEEEE-S-SEEEETTTTEEEE-HHHHHHHHHHHHHHHTT---SEEE--SS--TTTHHHHHHTT--B---SGGGGT-SGGGTTS-SSS---------EEEEETTEEEEE-S---TTS---EEEEEEGGGTEEEEEEBPPPPSSS--SEEEESS---

pLDDT: mean 97.7, std 2.81, range [66.56, 98.94]